Protein AF-0000000065933819 (afdb_homodimer)

Organism: Brucella abortus (strain 2308) (NCBI:txid359391)

InterPro domains:
  IPR010486 HNS-dependent expression A/B [PF06411] (10-104)
  IPR024972 HNS-dependent expression A [MF_00946] (1-113)
  IPR024972 HNS-dependent expression A [PIRSF009564] (1-114)
  IPR036831 HNS-dependent expression A superfamily [SSF47752] (37-114)
  IPR038303 HNS-dependent expression A/B superfamily [G3DSA:1.10.890.10] (29-114)

Solvent-accessible surface area (backbone atoms only — not comparable to full-atom values): 13594 Å² total; per-residue (Å²): 144,83,80,84,74,72,77,83,80,81,76,79,65,84,60,87,67,79,70,73,71,66,71,68,72,72,70,62,80,66,67,71,76,41,82,44,58,78,37,32,41,70,70,33,27,13,44,46,60,66,62,38,56,76,82,49,49,48,21,53,48,20,18,53,53,20,46,67,52,79,81,56,63,73,69,35,61,60,49,59,67,54,45,64,58,42,41,60,55,36,51,52,55,22,70,75,36,41,84,39,51,30,51,60,48,42,52,57,46,41,60,75,76,96,135,90,70,90,71,88,82,72,87,74,78,77,75,77,80,72,84,67,76,77,71,71,70,70,71,71,71,62,76,69,70,72,74,40,83,43,59,76,35,33,40,68,69,34,27,12,44,47,60,64,64,39,58,77,83,48,48,47,20,55,48,20,19,54,52,20,47,69,53,79,79,55,63,74,69,35,61,59,49,58,67,54,46,63,58,42,40,59,54,37,51,53,55,23,72,75,37,40,82,39,51,30,52,61,49,43,51,58,47,41,61,77,78,94

Structure (mmCIF, N/CA/C/O backbone):
data_AF-0000000065933819-model_v1
#
loop_
_entity.id
_entity.type
_entity.pdbx_description
1 polymer 'Probable acid stress chaperone HdeA'
#
loop_
_atom_site.group_PDB
_atom_site.id
_atom_site.type_symbol
_atom_site.label_atom_id
_atom_site.label_alt_id
_atom_site.label_comp_id
_atom_site.label_asym_id
_atom_site.label_entity_id
_atom_site.label_seq_id
_atom_site.pdbx_PDB_ins_code
_atom_site.Cartn_x
_atom_site.Cartn_y
_atom_site.Cartn_z
_atom_site.occupancy
_atom_site.B_iso_or_equiv
_atom_site.auth_seq_id
_atom_site.auth_comp_id
_atom_site.auth_asym_id
_atom_site.auth_atom_id
_atom_site.pdbx_PDB_model_num
ATOM 1 N N . MET A 1 1 ? -50.469 -57.812 55.938 1 30.02 1 MET A N 1
ATOM 2 C CA . MET A 1 1 ? -50.219 -56.438 56.438 1 30.02 1 MET A CA 1
ATOM 3 C C . MET A 1 1 ? -49.094 -55.781 55.656 1 30.02 1 MET A C 1
ATOM 5 O O . MET A 1 1 ? -47.938 -56.062 55.875 1 30.02 1 MET A O 1
ATOM 9 N N . ILE A 1 2 ? -49.281 -55.5 54.219 1 29.88 2 ILE A N 1
ATOM 10 C CA . ILE A 1 2 ? -48.688 -55.125 52.938 1 29.88 2 ILE A CA 1
ATOM 11 C C . ILE A 1 2 ? -48.125 -53.719 53.031 1 29.88 2 ILE A C 1
ATOM 13 O O . ILE A 1 2 ? -48.562 -52.906 53.844 1 29.88 2 ILE A O 1
ATOM 17 N N . LYS A 1 3 ? -46.938 -53.562 52.281 1 31.92 3 LYS A N 1
ATOM 18 C CA . LYS A 1 3 ? -45.844 -52.75 51.75 1 31.92 3 LYS A CA 1
ATOM 19 C C . LYS A 1 3 ? -46.375 -51.5 51.031 1 31.92 3 LYS A C 1
ATOM 21 O O . LYS A 1 3 ? -46.844 -51.594 49.906 1 31.92 3 LYS A O 1
ATOM 26 N N . ALA A 1 4 ? -47.219 -50.688 51.75 1 30.56 4 ALA A N 1
ATOM 27 C CA . ALA A 1 4 ? -47.656 -49.5 51.031 1 30.56 4 ALA A CA 1
ATOM 28 C C . ALA A 1 4 ? -46.469 -48.688 50.531 1 30.56 4 ALA A C 1
ATOM 30 O O . ALA A 1 4 ? -45.688 -48.156 51.344 1 30.56 4 ALA A O 1
ATOM 31 N N . LEU A 1 5 ? -45.75 -49.219 49.5 1 34.25 5 LEU A N 1
ATOM 32 C CA . LEU A 1 5 ? -44.594 -48.75 48.719 1 34.25 5 LEU A CA 1
ATOM 33 C C . LEU A 1 5 ? -44.875 -47.406 48.094 1 34.25 5 LEU A C 1
ATOM 35 O O . LEU A 1 5 ? -44.125 -46.906 47.281 1 34.25 5 LEU A O 1
ATOM 39 N N . PHE A 1 6 ? -45.969 -46.625 48.469 1 31.06 6 PHE A N 1
ATOM 40 C CA . PHE A 1 6 ? -46.375 -45.625 47.5 1 31.06 6 PHE A CA 1
ATOM 41 C C . PHE A 1 6 ? -45.344 -44.5 47.406 1 31.06 6 PHE A C 1
ATOM 43 O O . PHE A 1 6 ? -45.031 -44 46.312 1 31.06 6 PHE A O 1
ATOM 50 N N . ASN A 1 7 ? -44.75 -43.875 48.406 1 33.25 7 ASN A N 1
ATOM 51 C CA . ASN A 1 7 ? -44.906 -42.438 48.344 1 33.25 7 ASN A CA 1
ATOM 52 C C . ASN A 1 7 ? -43.781 -41.781 47.562 1 33.25 7 ASN A C 1
ATOM 54 O O . ASN A 1 7 ? -43.719 -40.562 47.406 1 33.25 7 ASN A O 1
ATOM 58 N N . LYS A 1 8 ? -42.625 -42.375 47.125 1 34.72 8 LYS A N 1
ATOM 59 C CA . LYS A 1 8 ? -41.469 -41.5 47.062 1 34.72 8 LYS A CA 1
ATOM 60 C C . LYS A 1 8 ? -41.688 -40.406 46.031 1 34.72 8 LYS A C 1
ATOM 62 O O . LYS A 1 8 ? -42.281 -40.625 44.969 1 34.72 8 LYS A O 1
ATOM 67 N N . ASN A 1 9 ? -41.438 -39.062 46.438 1 36.12 9 ASN A N 1
ATOM 68 C CA . ASN A 1 9 ? -41.344 -37.625 46.094 1 36.12 9 ASN A CA 1
ATOM 69 C C . ASN A 1 9 ? -40.406 -37.406 44.906 1 36.12 9 ASN A C 1
ATOM 71 O O . ASN A 1 9 ? -39.219 -37.719 44.938 1 36.12 9 ASN A O 1
ATOM 75 N N . THR A 1 10 ? -40.969 -37.688 43.594 1 38.75 10 THR A N 1
ATOM 76 C CA . THR A 1 10 ? -40.312 -37.406 42.312 1 38.75 10 THR A CA 1
ATOM 77 C C . THR A 1 10 ? -39.906 -35.969 42.188 1 38.75 10 THR A C 1
ATOM 79 O O . THR A 1 10 ? -40.781 -35.062 42.219 1 38.75 10 THR A O 1
ATOM 82 N N . ALA A 1 11 ? -38.781 -35.594 42.844 1 36.88 11 ALA A N 1
ATOM 83 C CA . ALA A 1 11 ? -38.094 -34.312 42.844 1 36.88 11 ALA A CA 1
ATOM 84 C C . ALA A 1 11 ? -37.688 -33.906 41.406 1 36.88 11 ALA A C 1
ATOM 86 O O . ALA A 1 11 ? -36.812 -34.562 40.812 1 36.88 11 ALA A O 1
ATOM 87 N N . LEU A 1 12 ? -38.75 -33.688 40.469 1 36.91 12 LEU A N 1
ATOM 88 C CA . LEU A 1 12 ? -38.469 -33.312 39.094 1 36.91 12 LEU A CA 1
ATOM 89 C C . LEU A 1 12 ? -37.75 -31.969 39.031 1 36.91 12 LEU A C 1
ATOM 91 O O . LEU A 1 12 ? -38.375 -30.906 39.094 1 36.91 12 LEU A O 1
ATOM 95 N N . ALA A 1 13 ? -36.688 -31.766 39.812 1 31.7 13 ALA A N 1
ATOM 96 C CA . ALA A 1 13 ? -36.156 -30.406 39.844 1 31.7 13 ALA A CA 1
ATOM 97 C C . ALA A 1 13 ? -35.438 -30.078 38.562 1 31.7 13 ALA A C 1
ATOM 99 O O . ALA A 1 13 ? -34.844 -29 38.406 1 31.7 13 ALA A O 1
ATOM 100 N N . ALA A 1 14 ? -35.594 -30.719 37.344 1 34.19 14 ALA A N 1
ATOM 101 C CA . ALA A 1 14 ? -34.406 -30.484 36.5 1 34.19 14 ALA A CA 1
ATOM 102 C C . ALA A 1 14 ? -34.406 -29.078 35.938 1 34.19 14 ALA A C 1
ATOM 104 O O . ALA A 1 14 ? -34.719 -28.906 34.75 1 34.19 14 ALA A O 1
ATOM 105 N N . VAL A 1 15 ? -34.812 -27.953 36.656 1 31.06 15 VAL A N 1
ATOM 106 C CA . VAL A 1 15 ? -34.938 -26.703 35.906 1 31.06 15 VAL A CA 1
ATOM 107 C C . VAL A 1 15 ? -33.562 -26.234 35.469 1 31.06 15 VAL A C 1
ATOM 109 O O . VAL A 1 15 ? -33.438 -25.25 34.75 1 31.06 15 VAL A O 1
ATOM 112 N N . ALA A 1 16 ? -32.406 -26.859 35.625 1 33.16 16 ALA A N 1
ATOM 113 C CA . ALA A 1 16 ? -31.359 -25.844 35.594 1 33.16 16 ALA A CA 1
ATOM 114 C C . ALA A 1 16 ? -31.172 -25.281 34.188 1 33.16 16 ALA A C 1
ATOM 116 O O . ALA A 1 16 ? -30.844 -26.031 33.25 1 33.16 16 ALA A O 1
ATOM 117 N N . ILE A 1 17 ? -31.984 -24.234 33.75 1 32.62 17 ILE A N 1
ATOM 118 C CA . ILE A 1 17 ? -31.953 -23.422 32.531 1 32.62 17 ILE A CA 1
ATOM 119 C C . ILE A 1 17 ? -30.578 -22.781 32.375 1 32.62 17 ILE A C 1
ATOM 121 O O . ILE A 1 17 ? -30.219 -22.297 31.297 1 32.62 17 ILE A O 1
ATOM 125 N N . LEU A 1 18 ? -29.703 -22.672 33.344 1 34.75 18 LEU A N 1
ATOM 126 C CA . LEU A 1 18 ? -28.969 -21.422 33.156 1 34.75 18 LEU A CA 1
ATOM 127 C C . LEU A 1 18 ? -27.984 -21.531 31.984 1 34.75 18 LEU A C 1
ATOM 129 O O . LEU A 1 18 ? -26.891 -22.062 32.156 1 34.75 18 LEU A O 1
ATOM 133 N N . ALA A 1 19 ? -28.219 -22.125 30.891 1 32.97 19 ALA A N 1
ATOM 134 C CA . ALA A 1 19 ? -27.062 -22.188 30 1 32.97 19 ALA A CA 1
ATOM 135 C C . ALA A 1 19 ? -26.719 -20.812 29.438 1 32.97 19 ALA A C 1
ATOM 137 O O . ALA A 1 19 ? -27 -20.516 28.281 1 32.97 19 ALA A O 1
ATOM 138 N N . LEU A 1 20 ? -26.906 -19.625 30.188 1 32.81 20 LEU A N 1
ATOM 139 C CA . LEU A 1 20 ? -26.594 -18.438 29.391 1 32.81 20 LEU A CA 1
ATOM 140 C C . LEU A 1 20 ? -25.125 -18.438 28.984 1 32.81 20 LEU A C 1
ATOM 142 O O . LEU A 1 20 ? -24.297 -17.75 29.578 1 32.81 20 LEU A O 1
ATOM 146 N N . SER A 1 21 ? -24.391 -19.5 28.938 1 32.69 21 SER A N 1
ATOM 147 C CA . SER A 1 21 ? -23 -19.172 28.656 1 32.69 21 SER A CA 1
ATOM 148 C C . SER A 1 21 ? -22.859 -18.438 27.328 1 32.69 21 SER A C 1
ATOM 150 O O . SER A 1 21 ? -22.875 -19.062 26.266 1 32.69 21 SER A O 1
ATOM 152 N N . GLY A 1 22 ? -23.656 -17.422 27.094 1 30.77 22 GLY A N 1
ATOM 153 C CA . GLY A 1 22 ? -23.266 -16.75 25.875 1 30.77 22 GLY A CA 1
ATOM 154 C C . GLY A 1 22 ? -21.797 -16.359 25.844 1 30.77 22 GLY A C 1
ATOM 155 O O . GLY A 1 22 ? -21.406 -15.359 26.438 1 30.77 22 GLY A O 1
ATOM 156 N N . GLY A 1 23 ? -20.875 -17.062 26.422 1 33.5 23 GLY A N 1
ATOM 157 C CA . GLY A 1 23 ? -19.562 -16.531 26.125 1 33.5 23 GLY A CA 1
ATOM 158 C C . GLY A 1 23 ? -19.391 -16.109 24.672 1 33.5 23 GLY A C 1
ATOM 159 O O . GLY A 1 23 ? -19.453 -16.953 23.766 1 33.5 23 GLY A O 1
ATOM 160 N N . ALA A 1 24 ? -20.062 -15.094 24.25 1 29.39 24 ALA A N 1
ATOM 161 C CA . ALA A 1 24 ? -19.797 -14.492 22.953 1 29.39 24 ALA A CA 1
ATOM 162 C C . ALA A 1 24 ? -18.297 -14.531 22.625 1 29.39 24 ALA A C 1
ATOM 164 O O . ALA A 1 24 ? -17.469 -14.43 23.516 1 29.39 24 ALA A O 1
ATOM 165 N N . MET A 1 25 ? -17.938 -15.398 21.672 1 28.08 25 MET A N 1
ATOM 166 C CA . MET A 1 25 ? -16.703 -15.438 20.906 1 28.08 25 MET A CA 1
ATOM 167 C C . MET A 1 25 ? -16.172 -14.031 20.625 1 28.08 25 MET A C 1
ATOM 169 O O . MET A 1 25 ? -16.891 -13.195 20.078 1 28.08 25 MET A O 1
ATOM 173 N N . ALA A 1 26 ? -15.797 -13.25 21.641 1 28.97 26 ALA A N 1
ATOM 174 C CA . ALA A 1 26 ? -14.945 -12.164 21.156 1 28.97 26 ALA A CA 1
ATOM 175 C C . ALA A 1 26 ? -14.188 -12.586 19.906 1 28.97 26 ALA A C 1
ATOM 177 O O . ALA A 1 26 ? -13.398 -13.531 19.922 1 28.97 26 ALA A O 1
ATOM 178 N N . GLU A 1 27 ? -14.867 -12.828 18.797 1 30.75 27 GLU A N 1
ATOM 179 C CA . GLU A 1 27 ? -14.109 -12.961 17.562 1 30.75 27 GLU A CA 1
ATOM 180 C C . GLU A 1 27 ? -12.836 -12.117 17.594 1 30.75 27 GLU A C 1
ATOM 182 O O . GLU A 1 27 ? -12.898 -10.891 17.688 1 30.75 27 GLU A O 1
ATOM 187 N N . SER A 1 28 ? -11.922 -12.43 18.516 1 32.66 28 SER A N 1
ATOM 188 C CA . SER A 1 28 ? -10.578 -11.898 18.359 1 32.66 28 SER A CA 1
ATOM 189 C C . SER A 1 28 ? -10.336 -11.422 16.922 1 32.66 28 SER A C 1
ATOM 191 O O . SER A 1 28 ? -10.68 -12.125 15.969 1 32.66 28 SER A O 1
ATOM 193 N N . ALA A 1 29 ? -10.648 -10.227 16.594 1 31.78 29 ALA A N 1
ATOM 194 C CA . ALA A 1 29 ? -10.016 -9.758 15.367 1 31.78 29 ALA A CA 1
ATOM 195 C C . ALA A 1 29 ? -8.789 -10.594 15.031 1 31.78 29 ALA A C 1
ATOM 197 O O . ALA A 1 29 ? -7.699 -10.359 15.555 1 31.78 29 ALA A O 1
ATOM 198 N N . LYS A 1 30 ? -8.695 -11.797 15.281 1 38.16 30 LYS A N 1
ATOM 199 C CA . LYS A 1 30 ? -7.699 -12.719 14.734 1 38.16 30 LYS A CA 1
ATOM 200 C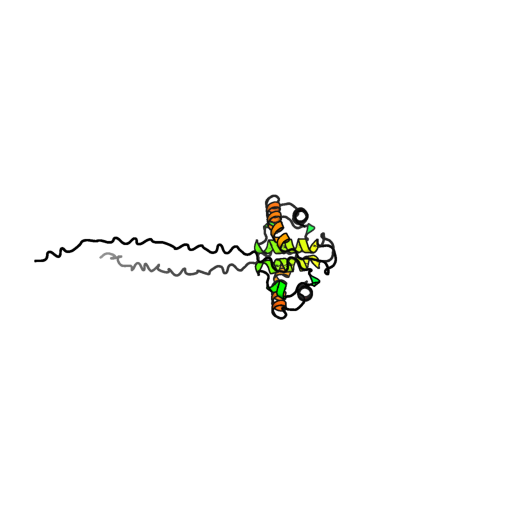 C . LYS A 1 30 ? -7.184 -12.227 13.391 1 38.16 30 LYS A C 1
ATOM 202 O O . LYS A 1 30 ? -7.883 -12.32 12.375 1 38.16 30 LYS A O 1
ATOM 207 N N . THR A 1 31 ? -6.699 -10.961 13.336 1 40.25 31 THR A N 1
ATOM 208 C CA . THR A 1 31 ? -5.973 -10.406 12.195 1 40.25 31 THR A CA 1
ATOM 209 C C . THR A 1 31 ? -5.32 -11.523 11.383 1 40.25 31 THR A C 1
ATOM 211 O O . THR A 1 31 ? -4.449 -12.234 11.883 1 40.25 31 THR A O 1
ATOM 214 N N . HIS A 1 32 ? -6.098 -12.344 10.828 1 43.56 32 HIS A N 1
ATOM 215 C CA . HIS A 1 32 ? -5.602 -13.336 9.875 1 43.56 32 HIS A CA 1
ATOM 216 C C . HIS A 1 32 ? -4.184 -13 9.43 1 43.56 32 HIS A C 1
ATOM 218 O O . HIS A 1 32 ? -3.963 -12.008 8.727 1 43.56 32 HIS A O 1
ATOM 224 N N . LYS A 1 33 ? -3.193 -13.039 10.344 1 49.41 33 LYS A N 1
ATOM 225 C CA . LYS A 1 33 ? -1.761 -13.125 10.086 1 49.41 33 LYS A CA 1
ATOM 226 C C . LYS A 1 33 ? -1.484 -13.82 8.758 1 49.41 33 LYS A C 1
ATOM 228 O O . LYS A 1 33 ? -1.678 -15.031 8.633 1 49.41 33 LYS A O 1
ATOM 233 N N . THR A 1 34 ? -2.078 -13.43 7.656 1 54.06 34 THR A N 1
ATOM 234 C CA . THR A 1 34 ? -1.961 -14.086 6.359 1 54.06 34 THR A CA 1
ATOM 235 C C . THR A 1 34 ? -0.542 -14.602 6.137 1 54.06 34 THR A C 1
ATOM 237 O O . THR A 1 34 ? 0.406 -14.109 6.754 1 54.06 34 THR A O 1
ATOM 240 N N . ASP A 1 35 ? -0.378 -15.789 5.902 1 60.38 35 ASP A N 1
ATOM 241 C CA . ASP A 1 35 ? 0.759 -16.562 5.422 1 60.38 35 ASP A CA 1
ATOM 242 C C . ASP A 1 35 ? 1.646 -15.734 4.496 1 60.38 35 ASP A C 1
ATOM 244 O O . ASP A 1 35 ? 2.764 -16.141 4.172 1 60.38 35 ASP A O 1
ATOM 248 N N . MET A 1 36 ? 1.24 -14.523 4.305 1 74.25 36 MET A N 1
ATOM 249 C CA . MET A 1 36 ? 2.072 -13.719 3.412 1 74.25 36 MET A CA 1
ATOM 250 C C . MET A 1 36 ? 3.225 -13.078 4.176 1 74.25 36 MET A C 1
ATOM 252 O O . MET A 1 36 ? 4.238 -12.703 3.58 1 74.25 36 MET A O 1
ATOM 256 N N . ALA A 1 37 ? 3.133 -13.016 5.461 1 64.06 37 ALA A N 1
ATOM 257 C CA . ALA A 1 37 ? 3.979 -12.156 6.285 1 64.06 37 ALA A CA 1
ATOM 258 C C . ALA A 1 37 ? 5.422 -12.664 6.301 1 64.06 37 ALA A C 1
ATOM 260 O O . ALA A 1 37 ? 6.348 -11.891 6.562 1 64.06 37 ALA A O 1
ATOM 261 N N . LYS A 1 38 ? 5.676 -13.609 5.746 1 76.5 38 LYS A N 1
ATOM 262 C CA . LYS A 1 38 ? 7.059 -14.055 5.883 1 76.5 38 LYS A CA 1
ATOM 263 C C . LYS A 1 38 ? 7.613 -14.531 4.543 1 76.5 38 LYS A C 1
ATOM 265 O O . LYS A 1 38 ? 8.812 -14.805 4.426 1 76.5 38 LYS A O 1
ATOM 270 N N . LYS A 1 39 ? 6.867 -14.383 3.611 1 88.19 39 LYS A N 1
ATOM 271 C CA . LYS A 1 39 ? 7.316 -14.883 2.316 1 88.19 39 LYS A CA 1
ATOM 272 C C . LYS A 1 39 ? 7.895 -13.758 1.465 1 88.19 39 LYS A C 1
ATOM 274 O O . LYS A 1 39 ? 7.434 -12.617 1.536 1 88.19 39 LYS A O 1
ATOM 279 N N . LYS A 1 40 ? 8.891 -14.258 0.658 1 91.94 40 LYS A N 1
ATOM 280 C CA . LYS A 1 40 ? 9.383 -13.336 -0.365 1 91.94 40 LYS A CA 1
ATOM 281 C C . LYS A 1 40 ? 8.336 -13.125 -1.458 1 91.94 40 LYS A C 1
ATOM 283 O O . LYS A 1 40 ? 7.566 -14.031 -1.776 1 91.94 40 LYS A O 1
ATOM 288 N N . VAL A 1 41 ? 8.414 -11.922 -2.057 1 92.06 41 VAL A N 1
ATOM 289 C CA . VAL A 1 41 ? 7.422 -11.578 -3.066 1 92.06 41 VAL A CA 1
ATOM 290 C C . VAL A 1 41 ? 7.508 -12.555 -4.234 1 92.06 41 VAL A C 1
ATOM 292 O O . VAL A 1 41 ? 6.5 -12.859 -4.871 1 92.06 41 VAL A O 1
ATOM 295 N N . SER A 1 42 ? 8.711 -13.133 -4.477 1 89.25 42 SER A N 1
ATOM 296 C CA . SER A 1 42 ? 8.914 -14.062 -5.578 1 89.25 42 SER A CA 1
ATOM 297 C C . SER A 1 42 ? 8.266 -15.414 -5.285 1 89.25 42 SER A C 1
ATOM 299 O O . SER A 1 42 ? 8.047 -16.219 -6.195 1 89.25 42 SER A O 1
ATOM 301 N N . GLU A 1 43 ? 7.957 -15.648 -4.07 1 92.44 43 GLU A N 1
ATOM 302 C CA . GLU A 1 43 ? 7.383 -16.938 -3.662 1 92.44 43 GLU A CA 1
ATOM 303 C C . GLU A 1 43 ? 5.883 -16.797 -3.404 1 92.44 43 GLU A C 1
ATOM 305 O O . GLU A 1 43 ? 5.188 -17.812 -3.248 1 92.44 43 GLU A O 1
ATOM 310 N N . LEU A 1 44 ? 5.445 -15.625 -3.352 1 94.12 44 LEU A N 1
ATOM 311 C CA . LEU A 1 44 ? 4.031 -15.406 -3.076 1 94.12 44 LEU A CA 1
ATOM 312 C C . LEU A 1 44 ? 3.166 -15.914 -4.223 1 94.12 44 LEU A C 1
ATOM 314 O O . LEU A 1 44 ? 3.447 -15.641 -5.391 1 94.12 44 LEU A O 1
ATOM 318 N N . THR A 1 45 ? 2.09 -16.641 -3.799 1 95.5 45 THR A N 1
ATOM 319 C CA . THR A 1 45 ? 1.13 -17.125 -4.785 1 95.5 45 THR A CA 1
ATOM 320 C C . THR A 1 45 ? -0.164 -16.328 -4.723 1 95.5 45 THR A C 1
ATOM 322 O O . THR A 1 45 ? -0.411 -15.609 -3.746 1 95.5 45 THR A O 1
ATOM 325 N N . CYS A 1 46 ? -0.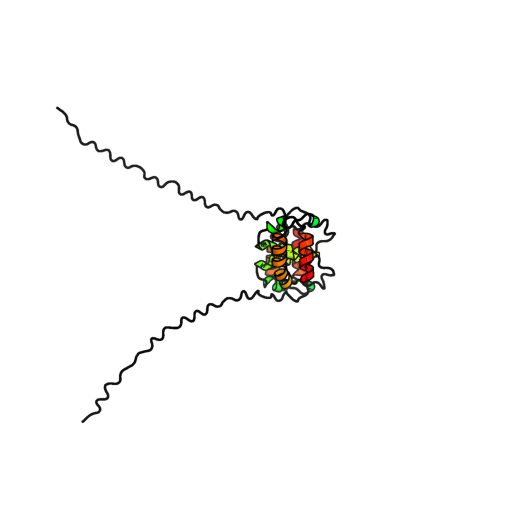929 -16.547 -5.738 1 97.25 46 CYS A N 1
ATOM 326 C CA . CYS A 1 46 ? -2.252 -15.93 -5.758 1 97.25 46 CYS A CA 1
ATOM 327 C C . CYS A 1 46 ? -3.111 -16.453 -4.613 1 97.25 46 CYS A C 1
ATOM 329 O O . CYS A 1 46 ? -3.951 -15.719 -4.082 1 97.25 46 CYS A O 1
ATOM 331 N N . GLU A 1 47 ? -2.826 -17.641 -4.223 1 95.44 47 GLU A N 1
ATOM 332 C CA . GLU A 1 47 ? -3.553 -18.203 -3.084 1 95.44 47 GLU A CA 1
ATOM 333 C C . GLU A 1 47 ? -3.256 -17.422 -1.807 1 95.44 47 GLU A C 1
ATOM 335 O O . GLU A 1 47 ? -4.152 -17.188 -0.99 1 95.44 47 GLU A O 1
ATOM 340 N N . ASP A 1 48 ? -2.033 -17.016 -1.681 1 94.62 48 ASP A N 1
ATOM 341 C CA . ASP A 1 48 ? -1.66 -16.188 -0.531 1 94.62 48 ASP A CA 1
ATOM 342 C C . ASP A 1 48 ? -2.428 -14.867 -0.526 1 94.62 48 ASP A C 1
ATOM 344 O O . ASP A 1 48 ? -2.938 -14.445 0.514 1 94.62 48 ASP A O 1
ATOM 348 N N . PHE A 1 49 ? -2.465 -14.289 -1.628 1 95.38 49 PHE A N 1
ATOM 349 C CA . PHE A 1 49 ? -3.172 -13.016 -1.766 1 95.38 49 PHE A CA 1
ATOM 350 C C . PHE A 1 49 ? -4.664 -13.203 -1.522 1 95.38 49 PHE A C 1
ATOM 352 O O . PHE A 1 49 ? -5.293 -12.398 -0.832 1 95.38 49 PHE A O 1
ATOM 359 N N . ASN A 1 50 ? -5.207 -14.32 -2.074 1 95.25 50 ASN A N 1
ATOM 360 C CA . ASN A 1 50 ? -6.629 -14.594 -1.904 1 95.25 50 ASN A CA 1
ATOM 361 C C . ASN A 1 50 ? -6.992 -14.797 -0.435 1 95.25 50 ASN A C 1
ATOM 363 O O . ASN A 1 50 ? -8.102 -14.469 -0.014 1 95.25 50 ASN A O 1
ATOM 367 N N . GLY A 1 51 ? -6.066 -15.219 0.26 1 91.94 51 GLY A N 1
ATOM 368 C CA . GLY A 1 51 ? -6.312 -15.531 1.658 1 91.94 51 GLY A CA 1
ATOM 369 C C . GLY A 1 51 ? -6.297 -14.312 2.557 1 91.94 51 GLY A C 1
ATOM 370 O O . GLY A 1 51 ? -6.699 -14.383 3.719 1 91.94 51 GLY A O 1
ATOM 371 N N . LEU A 1 52 ? -5.891 -13.242 1.992 1 92.06 52 LEU A N 1
ATOM 372 C CA . LEU A 1 52 ? -5.875 -12.016 2.775 1 92.06 52 LEU A CA 1
ATOM 373 C C . LEU A 1 52 ? -7.293 -11.516 3.031 1 92.06 52 LEU A C 1
ATOM 375 O O . LEU A 1 52 ? -8.195 -11.75 2.225 1 92.06 52 LEU A O 1
ATOM 379 N N . GLU A 1 53 ? -7.352 -10.828 4.211 1 89.19 53 GLU A N 1
ATOM 380 C CA . GLU A 1 53 ? -8.594 -10.086 4.391 1 89.19 53 GLU A CA 1
ATOM 381 C C . GLU A 1 53 ? -8.766 -9.023 3.301 1 89.19 53 GLU A C 1
ATOM 383 O O . GLU A 1 53 ? -7.793 -8.383 2.898 1 89.19 53 GLU A O 1
ATOM 388 N N . GLU A 1 54 ? -10.039 -8.812 2.926 1 89.56 54 GLU A N 1
ATOM 389 C CA . GLU A 1 54 ? -10.352 -7.93 1.806 1 89.56 54 GLU A CA 1
ATOM 390 C C . GLU A 1 54 ? -9.805 -6.523 2.039 1 89.56 54 GLU A C 1
ATOM 392 O O . GLU A 1 54 ? -9.359 -5.863 1.101 1 89.56 54 GLU A O 1
ATOM 397 N N . SER A 1 55 ? -9.766 -6.09 3.287 1 87 55 SER A N 1
ATOM 398 C CA . SER A 1 55 ? -9.375 -4.719 3.6 1 87 55 SER A CA 1
ATOM 399 C C . SER A 1 55 ? -7.863 -4.535 3.479 1 87 55 SER A C 1
ATOM 401 O O . SER A 1 55 ? -7.375 -3.408 3.377 1 87 55 SER A O 1
ATOM 403 N N . PHE A 1 56 ? -7.184 -5.664 3.381 1 91.25 56 PHE A N 1
ATOM 404 C CA . PHE A 1 56 ? -5.73 -5.574 3.314 1 91.25 56 PHE A CA 1
ATOM 405 C C . PHE A 1 56 ? -5.246 -5.695 1.875 1 91.25 56 PHE A C 1
ATOM 407 O O . PHE A 1 56 ? -4.105 -5.34 1.567 1 91.25 56 PHE A O 1
ATOM 414 N N . LYS A 1 57 ? -6.051 -6.09 0.996 1 95.06 57 LYS A N 1
ATOM 415 C CA . LYS A 1 57 ? -5.641 -6.359 -0.38 1 95.06 57 LYS A CA 1
ATOM 416 C C . LYS A 1 57 ? -5.203 -5.078 -1.084 1 95.06 57 LYS A C 1
ATOM 418 O O . LYS A 1 57 ? -4.164 -5.051 -1.745 1 95.06 57 LYS A O 1
ATOM 423 N N . PRO A 1 58 ? -5.879 -3.951 -0.875 1 96 58 PRO A N 1
ATOM 424 C CA . PRO A 1 58 ? -5.375 -2.721 -1.491 1 96 58 PRO A CA 1
ATOM 425 C C . PRO A 1 58 ? -4.035 -2.277 -0.915 1 96 58 PRO A C 1
ATOM 427 O O . PRO A 1 58 ? -3.23 -1.656 -1.616 1 96 58 PRO A O 1
ATOM 430 N N . THR A 1 59 ? -3.818 -2.578 0.324 1 95.94 59 THR A N 1
ATOM 431 C CA . THR A 1 59 ? -2.557 -2.225 0.967 1 95.94 59 THR A CA 1
ATOM 432 C C . THR A 1 59 ? -1.394 -2.971 0.32 1 95.94 59 THR A C 1
ATOM 434 O O . THR A 1 59 ? -0.353 -2.377 0.03 1 95.94 59 THR A O 1
ATOM 437 N N . VAL A 1 60 ? -1.61 -4.219 0.05 1 96.19 60 VAL A N 1
ATOM 438 C CA . VAL A 1 60 ? -0.597 -5.039 -0.604 1 96.19 60 VAL A CA 1
ATOM 439 C C . VAL A 1 60 ? -0.379 -4.551 -2.033 1 96.19 60 VAL A C 1
ATOM 441 O O . VAL A 1 60 ? 0.761 -4.449 -2.494 1 96.19 60 VAL A O 1
ATOM 444 N N . VAL A 1 61 ? -1.438 -4.219 -2.725 1 97.12 61 VAL A N 1
ATOM 445 C CA . VAL A 1 61 ? -1.332 -3.703 -4.086 1 97.12 61 VAL A CA 1
ATOM 446 C C . VAL A 1 61 ? -0.594 -2.365 -4.074 1 97.12 61 VAL A C 1
ATOM 448 O O . VAL A 1 61 ? 0.238 -2.102 -4.945 1 97.12 61 VAL A O 1
ATOM 451 N N . GLY A 1 62 ? -0.938 -1.551 -3.102 1 96 62 GLY A N 1
ATOM 452 C CA . GLY A 1 62 ? -0.186 -0.317 -2.941 1 96 62 GLY A CA 1
ATOM 453 C C . GLY A 1 62 ? 1.307 -0.543 -2.793 1 96 62 GLY A C 1
ATOM 454 O O . GLY A 1 62 ? 2.111 0.167 -3.398 1 96 62 GLY A O 1
ATOM 455 N N . TRP A 1 63 ? 1.649 -1.459 -1.97 1 95.69 63 TRP A N 1
ATOM 456 C CA . TRP A 1 63 ? 3.057 -1.803 -1.792 1 95.69 63 TRP A CA 1
ATOM 457 C C . TRP A 1 63 ? 3.693 -2.193 -3.121 1 95.69 63 TRP A C 1
ATOM 459 O O . TRP A 1 63 ? 4.797 -1.748 -3.441 1 95.69 63 TRP A O 1
ATOM 469 N N . VAL A 1 64 ? 3.025 -3.004 -3.891 1 96.38 64 VAL A N 1
ATOM 470 C CA . VAL A 1 64 ? 3.541 -3.467 -5.176 1 96.38 64 VAL A CA 1
ATOM 471 C C . VAL A 1 64 ? 3.732 -2.279 -6.113 1 96.38 64 VAL A C 1
ATOM 473 O O . VAL A 1 64 ? 4.746 -2.189 -6.812 1 96.38 64 VAL A O 1
ATOM 476 N N . VAL A 1 65 ? 2.762 -1.377 -6.117 1 95.44 65 VAL A N 1
ATOM 477 C CA . VAL A 1 65 ? 2.85 -0.198 -6.973 1 95.44 65 VAL A CA 1
ATOM 478 C C . VAL A 1 65 ? 4.039 0.661 -6.547 1 95.44 65 VAL A C 1
ATOM 480 O O . VAL A 1 65 ? 4.836 1.09 -7.387 1 95.44 65 VAL A O 1
ATOM 483 N N . GLY A 1 66 ? 4.188 0.909 -5.27 1 95.25 66 GLY A N 1
ATOM 484 C CA . GLY A 1 66 ? 5.305 1.688 -4.762 1 95.25 66 GLY A CA 1
ATOM 485 C C . GLY A 1 66 ? 6.652 1.07 -5.078 1 95.25 66 GLY A C 1
ATOM 486 O O . GLY A 1 66 ? 7.574 1.767 -5.512 1 95.25 66 GLY A O 1
ATOM 487 N N . PHE A 1 67 ? 6.723 -0.195 -4.906 1 94.25 67 PHE A N 1
ATOM 488 C CA . PHE A 1 67 ? 7.965 -0.923 -5.137 1 94.25 67 PHE A CA 1
ATOM 489 C C . PHE A 1 67 ? 8.391 -0.825 -6.598 1 94.25 67 PHE A C 1
ATOM 491 O O . PHE A 1 67 ? 9.578 -0.757 -6.898 1 94.25 67 PHE A O 1
ATOM 498 N N . ASN A 1 68 ? 7.426 -0.823 -7.438 1 92.44 68 ASN A N 1
ATOM 499 C CA . ASN A 1 68 ? 7.707 -0.839 -8.867 1 92.44 68 ASN A CA 1
ATOM 500 C C . ASN A 1 68 ? 7.91 0.571 -9.414 1 92.44 68 ASN A C 1
ATOM 502 O O . ASN A 1 68 ? 8.219 0.746 -10.594 1 92.44 68 ASN A O 1
ATOM 506 N N . LYS A 1 69 ? 7.633 1.514 -8.492 1 90.31 69 LYS A N 1
ATOM 507 C CA . LYS A 1 69 ? 7.832 2.887 -8.953 1 90.31 69 LYS A CA 1
ATOM 508 C C . LYS A 1 69 ? 9.312 3.229 -9.039 1 90.31 69 LYS A C 1
ATOM 510 O O . LYS A 1 69 ? 10.078 2.945 -8.117 1 90.31 69 LYS A O 1
ATOM 515 N N . LYS A 1 70 ? 9.656 3.578 -10.25 1 77.94 70 LYS A N 1
ATOM 516 C CA . LYS A 1 70 ? 11.039 3.982 -10.492 1 77.94 70 LYS A CA 1
ATOM 517 C C . LYS A 1 70 ? 11.203 5.492 -10.352 1 77.94 70 LYS A C 1
ATOM 519 O O . LYS A 1 70 ? 10.227 6.242 -10.461 1 77.94 70 LYS A O 1
ATOM 524 N N . GLY A 1 71 ? 12.352 5.82 -9.922 1 77.38 71 GLY A N 1
ATOM 525 C CA . GLY A 1 71 ? 12.656 7.242 -9.914 1 77.38 71 GLY A CA 1
ATOM 526 C C . GLY A 1 71 ? 12.797 7.82 -8.523 1 77.38 71 GLY A C 1
ATOM 527 O O . GLY A 1 71 ? 12.914 7.074 -7.547 1 77.38 71 GLY A O 1
ATOM 528 N N . LYS A 1 72 ? 12.82 9.227 -8.531 1 83.25 72 LYS A N 1
ATOM 529 C CA . LYS A 1 72 ? 13.07 9.938 -7.281 1 83.25 72 LYS A CA 1
ATOM 530 C C . LYS A 1 72 ? 11.773 10.32 -6.59 1 83.25 72 LYS A C 1
ATOM 532 O O . LYS A 1 72 ? 10.734 10.469 -7.242 1 83.25 72 LYS A O 1
ATOM 537 N N . GLU A 1 73 ? 11.859 10.328 -5.32 1 81.94 73 GLU A N 1
ATOM 538 C CA . GLU A 1 73 ? 10.734 10.727 -4.488 1 81.94 73 GLU A CA 1
ATOM 539 C C . GLU A 1 73 ? 10.172 12.078 -4.93 1 81.94 73 GLU A C 1
ATOM 541 O O . GLU A 1 73 ? 8.953 12.289 -4.891 1 81.94 73 GLU A O 1
ATOM 546 N N . GLU A 1 74 ? 11.062 12.922 -5.383 1 83.44 74 GLU A N 1
ATOM 547 C CA . GLU A 1 74 ? 10.648 14.281 -5.715 1 83.44 74 GLU A CA 1
ATOM 548 C C . GLU A 1 74 ? 9.625 14.289 -6.84 1 83.44 74 GLU A C 1
ATOM 550 O O . GLU A 1 74 ? 8.812 15.219 -6.945 1 83.44 74 GLU A O 1
ATOM 555 N N . ASP A 1 75 ? 9.602 13.18 -7.566 1 85.62 75 ASP A N 1
ATOM 556 C CA . ASP A 1 75 ? 8.719 13.18 -8.727 1 85.62 75 ASP A CA 1
ATOM 557 C C . ASP A 1 75 ? 7.633 12.117 -8.594 1 85.62 75 ASP A C 1
ATOM 559 O O . ASP A 1 75 ? 6.746 12.016 -9.445 1 85.62 75 ASP A O 1
ATOM 563 N N . ALA A 1 76 ? 7.676 11.438 -7.594 1 89.38 76 ALA A N 1
ATOM 564 C CA . ALA A 1 76 ? 6.742 10.32 -7.469 1 89.38 76 ALA A CA 1
ATOM 565 C C . ALA A 1 76 ? 5.352 10.812 -7.078 1 89.38 76 ALA A C 1
ATOM 567 O O . ALA A 1 76 ? 5.215 11.805 -6.352 1 89.38 76 ALA A O 1
ATOM 568 N N . VAL A 1 77 ? 4.277 10.188 -7.66 1 90.94 77 VAL A N 1
ATOM 569 C CA . VAL A 1 77 ? 2.873 10.453 -7.371 1 90.94 77 VAL A CA 1
ATOM 570 C C . VAL A 1 77 ? 2.197 9.164 -6.891 1 90.94 77 VAL A C 1
ATOM 572 O O . VAL A 1 77 ? 2.324 8.117 -7.523 1 90.94 77 VAL A O 1
ATOM 575 N N . ILE A 1 78 ? 1.57 9.312 -5.781 1 93 78 ILE A N 1
ATOM 576 C CA . ILE A 1 78 ? 0.76 8.195 -5.324 1 93 78 ILE A CA 1
ATOM 577 C C . ILE A 1 78 ? -0.614 8.242 -5.988 1 93 78 ILE A C 1
ATOM 579 O O . ILE A 1 78 ? -1.468 9.047 -5.605 1 93 78 ILE A O 1
ATOM 583 N N . ASP A 1 79 ? -0.84 7.336 -6.91 1 91.31 79 ASP A N 1
ATOM 584 C CA . ASP A 1 79 ? -2.102 7.262 -7.641 1 91.31 79 ASP A CA 1
ATOM 585 C C . ASP A 1 79 ? -3.088 6.332 -6.941 1 91.31 79 ASP A C 1
ATOM 587 O O . ASP A 1 79 ? -3.273 5.188 -7.359 1 91.31 79 ASP A O 1
ATOM 591 N N . VAL A 1 80 ? -3.795 6.871 -5.98 1 91.19 80 VAL A N 1
ATOM 592 C CA . VAL A 1 80 ? -4.738 6.09 -5.188 1 91.19 80 VAL A CA 1
ATOM 593 C C . VAL A 1 80 ? -5.863 5.57 -6.082 1 91.19 80 VAL A C 1
ATOM 595 O O . VAL A 1 80 ? -6.324 4.441 -5.914 1 91.19 80 VAL A O 1
ATOM 598 N N . ASP A 1 81 ? -6.285 6.395 -7.059 1 89.69 81 ASP A N 1
ATOM 599 C CA . ASP A 1 81 ? -7.328 5.977 -7.988 1 89.69 81 ASP A CA 1
ATOM 600 C C . ASP A 1 81 ? -6.871 4.785 -8.828 1 89.69 81 ASP A C 1
ATOM 602 O O . ASP A 1 81 ? -7.652 3.865 -9.086 1 89.69 81 ASP A O 1
ATOM 606 N N . GLY A 1 82 ? -5.66 4.871 -9.266 1 92.81 82 GLY A N 1
ATOM 607 C CA . GLY A 1 82 ? -5.109 3.744 -10 1 92.81 82 GLY A CA 1
ATOM 608 C C . GLY A 1 82 ? -5.066 2.463 -9.195 1 92.81 82 GLY A C 1
ATOM 609 O O . GLY A 1 82 ? -5.406 1.392 -9.695 1 92.81 82 GLY A O 1
ATOM 610 N N . ILE A 1 83 ? -4.707 2.578 -7.941 1 94.88 83 ILE A N 1
ATOM 611 C CA . ILE A 1 83 ? -4.633 1.41 -7.07 1 94.88 83 ILE A CA 1
ATOM 612 C C . ILE A 1 83 ? -6.027 0.828 -6.867 1 94.88 83 ILE A C 1
ATOM 614 O O . ILE A 1 83 ? -6.207 -0.392 -6.895 1 94.88 83 ILE A O 1
ATOM 618 N N . GLU A 1 84 ? -7.027 1.671 -6.688 1 92 84 GLU A N 1
ATOM 619 C CA . GLU A 1 84 ? -8.406 1.214 -6.531 1 92 84 GLU A CA 1
ATOM 620 C C . GLU A 1 84 ? -8.891 0.497 -7.789 1 92 84 GLU A C 1
ATOM 622 O O . GLU A 1 84 ? -9.695 -0.433 -7.703 1 92 84 GLU A O 1
ATOM 627 N N . THR A 1 85 ? -8.422 0.966 -8.859 1 94.56 85 THR A N 1
ATOM 628 C CA . THR A 1 85 ? -8.852 0.405 -10.141 1 94.56 85 THR A CA 1
ATOM 629 C C . THR A 1 85 ? -8.219 -0.962 -10.367 1 94.56 85 THR A C 1
ATOM 631 O O . THR A 1 85 ? -8.891 -1.906 -10.781 1 94.56 85 THR A O 1
ATOM 634 N N . VAL A 1 86 ? -6.973 -1.101 -10.07 1 97.62 86 VAL A N 1
ATOM 635 C CA . VAL A 1 86 ? -6.246 -2.307 -10.461 1 97.62 86 VAL A CA 1
ATOM 636 C C . VAL A 1 86 ? -6.48 -3.404 -9.422 1 97.62 86 VAL A C 1
ATOM 638 O O . VAL A 1 86 ? -6.328 -4.59 -9.719 1 97.62 86 VAL A O 1
ATOM 641 N N . THR A 1 87 ? -6.84 -3.047 -8.195 1 97.62 87 THR A N 1
ATOM 642 C CA . THR A 1 87 ? -6.969 -4.012 -7.105 1 97.62 87 THR A CA 1
ATOM 643 C C . THR A 1 87 ? -8.016 -5.07 -7.441 1 97.62 87 THR A C 1
ATOM 645 O O . THR A 1 87 ? -7.738 -6.27 -7.371 1 97.62 87 THR A O 1
ATOM 648 N N . PRO A 1 88 ? -9.227 -4.688 -7.875 1 97.75 88 PRO A N 1
ATOM 649 C CA . PRO A 1 88 ? -10.195 -5.73 -8.219 1 97.75 88 PRO A CA 1
ATOM 650 C C . PRO A 1 88 ? -9.75 -6.574 -9.414 1 97.75 88 PRO A C 1
ATOM 652 O O . PRO A 1 88 ? -10.078 -7.762 -9.484 1 97.75 88 PRO A O 1
ATOM 655 N N . ALA A 1 89 ? -9.016 -6.016 -10.375 1 98.19 89 ALA A N 1
ATOM 656 C CA . ALA A 1 89 ? -8.5 -6.785 -11.5 1 98.19 89 ALA A CA 1
ATOM 657 C C . ALA A 1 89 ? -7.512 -7.852 -11.031 1 98.19 89 ALA A C 1
ATOM 659 O O . ALA A 1 89 ? -7.539 -8.984 -11.516 1 98.19 89 ALA A O 1
ATOM 660 N N . ILE A 1 90 ? -6.664 -7.535 -10.055 1 98.56 90 ILE A N 1
ATOM 661 C CA . ILE A 1 90 ? -5.699 -8.477 -9.508 1 98.56 90 ILE A CA 1
ATOM 662 C C . ILE A 1 90 ? -6.43 -9.578 -8.734 1 98.56 90 ILE A C 1
ATOM 664 O O . ILE A 1 90 ? -6.09 -10.758 -8.844 1 98.56 90 ILE A O 1
ATOM 668 N N . ILE A 1 91 ? -7.461 -9.164 -7.961 1 98.19 91 ILE A N 1
ATOM 669 C CA . ILE A 1 91 ? -8.258 -10.133 -7.211 1 98.19 91 ILE A CA 1
ATOM 670 C C . ILE A 1 91 ? -8.875 -11.148 -8.164 1 98.19 91 ILE A C 1
ATOM 672 O O . ILE A 1 91 ? -8.781 -12.352 -7.945 1 98.19 91 ILE A O 1
ATOM 676 N N . GLU A 1 92 ? -9.422 -10.641 -9.227 1 98.12 92 GLU A N 1
ATOM 677 C CA . GLU A 1 92 ? -10.062 -11.523 -10.195 1 98.12 92 GLU A CA 1
ATOM 678 C C . GLU A 1 92 ? -9.039 -12.43 -10.875 1 98.12 92 GLU A C 1
ATOM 680 O O . GLU A 1 92 ? -9.266 -13.633 -11.023 1 98.12 92 GLU A O 1
ATOM 685 N N . ALA A 1 93 ? -7.949 -11.945 -11.289 1 98.31 93 ALA A N 1
ATOM 686 C CA . ALA A 1 93 ? -6.891 -12.734 -11.914 1 98.31 93 ALA A CA 1
ATOM 687 C C . ALA A 1 93 ? -6.387 -13.828 -10.969 1 98.31 93 ALA A C 1
ATOM 689 O O . ALA A 1 93 ? -6.125 -14.953 -11.398 1 98.31 93 ALA A O 1
ATOM 690 N N . CYS A 1 94 ? -6.316 -13.461 -9.719 1 98.25 94 CYS A N 1
ATOM 691 C CA . CYS A 1 94 ? -5.797 -14.406 -8.742 1 98.25 94 CYS A CA 1
ATOM 692 C C . CYS A 1 94 ? -6.844 -15.461 -8.391 1 98.25 94 CYS A C 1
ATOM 694 O O . CYS A 1 94 ? -6.5 -16.609 -8.094 1 98.25 94 CYS A O 1
ATOM 696 N N . LYS A 1 95 ? -8.086 -15.125 -8.406 1 98.06 95 LYS A N 1
ATOM 697 C CA . LYS A 1 95 ? -9.156 -16.094 -8.172 1 98.06 95 LYS A CA 1
ATOM 698 C C . LYS A 1 95 ? -9.188 -17.156 -9.266 1 98.06 95 LYS A C 1
ATOM 700 O O . LYS A 1 95 ? -9.469 -18.328 -9 1 98.06 95 LYS A O 1
ATOM 705 N N . GLN A 1 96 ? -8.766 -16.766 -10.422 1 98.12 96 GLN A N 1
ATOM 706 C CA . GLN A 1 96 ? -8.82 -17.656 -11.57 1 98.12 96 GLN A CA 1
ATOM 707 C C . GLN A 1 96 ? -7.621 -18.594 -11.594 1 98.12 96 GLN A C 1
ATOM 709 O O . GLN A 1 96 ? -7.699 -19.703 -12.141 1 98.12 96 GLN A O 1
ATOM 714 N N . GLU A 1 97 ? -6.52 -18.172 -11.039 1 98.12 97 GLU A N 1
ATOM 715 C CA . GLU A 1 97 ? -5.297 -18.969 -11.031 1 98.12 97 GLU A CA 1
ATOM 716 C C . GLU A 1 97 ? -4.629 -18.938 -9.664 1 98.12 97 GLU A C 1
ATOM 718 O O . GLU A 1 97 ? -3.529 -18.406 -9.516 1 98.12 97 GLU A O 1
ATOM 723 N N . PRO A 1 98 ? -5.195 -19.656 -8.688 1 97.38 98 PRO A N 1
ATOM 724 C CA . PRO A 1 98 ? -4.719 -19.547 -7.309 1 97.38 98 PRO A CA 1
ATOM 725 C C . PRO A 1 98 ? -3.295 -20.078 -7.129 1 97.38 98 PRO A C 1
ATOM 727 O O . PRO A 1 98 ? -2.615 -19.703 -6.168 1 97.38 98 PRO A O 1
ATOM 730 N N . LYS A 1 99 ? -2.748 -20.844 -8.055 1 97.5 99 LYS A N 1
ATOM 731 C CA . LYS A 1 99 ? -1.416 -21.422 -7.891 1 97.5 99 LYS A CA 1
ATOM 732 C C . LYS A 1 99 ? -0.36 -20.578 -8.602 1 97.5 99 LYS A C 1
ATOM 734 O O . LYS A 1 99 ? 0.839 -20.766 -8.383 1 97.5 99 LYS A O 1
ATOM 739 N N . ALA A 1 100 ? -0.786 -19.562 -9.312 1 97.94 100 ALA A N 1
ATOM 740 C CA . ALA A 1 100 ? 0.135 -18.703 -10.055 1 97.94 100 ALA A CA 1
ATOM 741 C C . ALA A 1 100 ? 0.886 -17.766 -9.117 1 97.94 100 ALA A C 1
ATOM 743 O O . ALA A 1 100 ? 0.505 -17.594 -7.953 1 97.94 100 ALA A O 1
ATOM 744 N N . SER A 1 101 ? 1.977 -17.188 -9.688 1 96.75 101 SER A N 1
ATOM 745 C CA . SER A 1 101 ? 2.732 -16.172 -8.961 1 96.75 101 SER A CA 1
ATOM 746 C C . SER A 1 101 ? 1.908 -14.906 -8.773 1 96.75 101 SER A C 1
ATOM 748 O O . SER A 1 101 ? 1.44 -14.312 -9.75 1 96.75 101 SER A O 1
ATOM 750 N N . PHE A 1 102 ? 1.786 -14.547 -7.516 1 96.38 102 PHE A N 1
ATOM 751 C CA . PHE A 1 102 ? 1.099 -13.289 -7.246 1 96.38 102 PHE A CA 1
ATOM 752 C C . PHE A 1 102 ? 1.836 -12.117 -7.891 1 96.38 102 PHE A C 1
ATOM 754 O O . PHE A 1 102 ? 1.216 -11.242 -8.5 1 96.38 102 PHE A O 1
ATOM 761 N N . TRP A 1 103 ? 3.135 -12.117 -7.738 1 95.75 103 TRP A N 1
ATOM 762 C CA . TRP A 1 103 ? 3.965 -11.023 -8.234 1 95.75 103 TRP A CA 1
ATOM 763 C C . TRP A 1 103 ? 3.783 -10.844 -9.734 1 95.75 103 TRP A C 1
ATOM 765 O O . TRP A 1 103 ? 3.561 -9.727 -10.203 1 95.75 103 TRP A O 1
ATOM 775 N N . LYS A 1 104 ? 3.812 -11.898 -10.477 1 96 104 LYS A N 1
ATOM 776 C CA . LYS A 1 104 ? 3.695 -11.82 -11.93 1 96 104 LYS A CA 1
ATOM 777 C C . LYS A 1 104 ? 2.301 -11.359 -12.352 1 96 104 LYS A C 1
ATOM 779 O O . LYS A 1 104 ? 2.156 -10.562 -13.273 1 96 104 LYS A O 1
ATOM 784 N N . LYS A 1 105 ? 1.328 -11.867 -11.617 1 97.38 105 LYS A N 1
ATOM 785 C CA . LYS A 1 105 ? -0.042 -11.469 -11.93 1 97.38 105 LYS A CA 1
ATOM 786 C C . LYS A 1 105 ? -0.27 -9.992 -11.617 1 97.38 105 LYS A C 1
ATOM 788 O O . LYS A 1 105 ? -0.899 -9.273 -12.398 1 97.38 105 LYS A O 1
ATOM 793 N N . ALA A 1 106 ? 0.224 -9.586 -10.469 1 97.5 106 ALA A N 1
ATOM 794 C CA . ALA A 1 106 ? 0.069 -8.188 -10.078 1 97.5 106 ALA A CA 1
ATOM 795 C C . ALA A 1 106 ? 0.752 -7.258 -11.078 1 97.5 106 ALA A C 1
ATOM 797 O O . ALA A 1 106 ? 0.154 -6.281 -11.539 1 97.5 106 ALA A O 1
ATOM 798 N N . GLU A 1 107 ? 1.945 -7.598 -11.492 1 95.69 107 GLU A N 1
ATOM 799 C CA . GLU A 1 107 ? 2.693 -6.766 -12.422 1 95.69 107 GLU A CA 1
ATOM 800 C C . GLU A 1 107 ? 1.98 -6.664 -13.766 1 95.69 107 GLU A C 1
ATOM 802 O O . GLU A 1 107 ? 1.945 -5.594 -14.383 1 95.69 107 GLU A O 1
ATOM 807 N N . ALA A 1 108 ? 1.45 -7.785 -14.164 1 97.06 108 ALA A N 1
ATOM 808 C CA . ALA A 1 108 ? 0.734 -7.805 -15.438 1 97.06 108 ALA A CA 1
ATOM 809 C C . ALA A 1 108 ? -0.469 -6.863 -15.406 1 97.06 108 ALA A C 1
ATOM 811 O O . ALA A 1 108 ? -0.736 -6.152 -16.375 1 97.06 108 ALA A O 1
ATOM 812 N N . GLU A 1 109 ? -1.172 -6.906 -14.297 1 97.56 109 GLU A N 1
ATOM 813 C CA . GLU A 1 109 ? -2.35 -6.051 -14.18 1 97.56 109 GLU A CA 1
ATOM 814 C C . GLU A 1 109 ? -1.954 -4.59 -14.008 1 97.56 109 GLU A C 1
ATOM 816 O O . GLU A 1 109 ? -2.639 -3.691 -14.5 1 97.56 109 GLU A O 1
ATOM 821 N N . LEU A 1 110 ? -0.844 -4.363 -13.289 1 97.06 110 LEU A N 1
ATOM 822 C CA . LEU A 1 110 ? -0.387 -2.99 -13.094 1 97.06 110 LEU A CA 1
ATOM 823 C C . LEU A 1 110 ? -0.053 -2.334 -14.43 1 97.06 110 LEU A C 1
ATOM 825 O O . LEU A 1 110 ? -0.32 -1.147 -14.625 1 97.06 110 LEU A O 1
ATOM 829 N N . LYS A 1 111 ? 0.54 -3.049 -15.352 1 95.75 111 LYS A N 1
ATOM 830 C CA . LYS A 1 111 ? 0.95 -2.533 -16.656 1 95.75 111 LYS A CA 1
ATOM 831 C C . LYS A 1 111 ? -0.25 -2.012 -17.438 1 95.75 111 LYS A C 1
ATOM 833 O O . LYS A 1 111 ? -0.101 -1.154 -18.312 1 95.75 111 LYS A O 1
ATOM 838 N N . LYS A 1 112 ? -1.422 -2.482 -17.125 1 95.62 112 LYS A N 1
ATOM 839 C CA . LYS A 1 112 ? -2.631 -2.061 -17.828 1 95.62 112 LYS A CA 1
ATOM 840 C C . LYS A 1 112 ? -3.133 -0.72 -17.297 1 95.62 112 LYS A C 1
ATOM 842 O O . LYS A 1 112 ? -3.949 -0.06 -17.938 1 95.62 112 LYS A O 1
ATOM 847 N N . VAL A 1 113 ? -2.693 -0.351 -16.141 1 91.62 113 VAL A N 1
ATOM 848 C CA . VAL A 1 113 ? -3.248 0.822 -15.477 1 91.62 113 VAL A CA 1
ATOM 849 C C . VAL A 1 113 ? -2.16 1.879 -15.305 1 91.62 113 VAL A C 1
ATOM 851 O O . VAL A 1 113 ? -2.445 3.08 -15.312 1 91.62 113 VAL A O 1
ATOM 854 N N . PHE A 1 114 ? -0.965 1.347 -14.992 1 86.88 114 PHE A N 1
ATOM 855 C CA . PHE A 1 114 ? 0.148 2.244 -14.711 1 86.88 114 PHE A CA 1
ATOM 856 C C . PHE A 1 114 ? 1.184 2.189 -15.828 1 86.88 114 PHE A C 1
ATOM 858 O O . PHE A 1 114 ? 1.338 1.159 -16.484 1 86.88 114 PHE A O 1
ATOM 865 N N . MET B 1 1 ? -92.812 33.312 4.383 1 23.34 1 MET B N 1
ATOM 866 C CA . MET B 1 1 ? -91.562 33.375 3.613 1 23.34 1 MET B CA 1
ATOM 867 C C . MET B 1 1 ? -90.75 32.094 3.758 1 23.34 1 MET B C 1
ATOM 869 O O . MET B 1 1 ? -91 31.297 4.652 1 23.34 1 MET B O 1
ATOM 873 N N . ILE B 1 2 ? -89.312 32.219 4.004 1 26.92 2 ILE B N 1
ATOM 874 C CA . ILE B 1 2 ? -88.188 31.5 3.447 1 26.92 2 ILE B CA 1
ATOM 875 C C . ILE B 1 2 ? -88.125 30.109 4.078 1 26.92 2 ILE B C 1
ATOM 877 O O . ILE B 1 2 ? -88.375 29.938 5.273 1 26.92 2 ILE B O 1
ATOM 881 N N . LYS B 1 3 ? -87.625 29.109 3.326 1 29.03 3 LYS B N 1
ATOM 882 C CA . LYS B 1 3 ? -87.125 27.938 2.617 1 29.03 3 LYS B CA 1
ATOM 883 C C . LYS B 1 3 ? -85.875 27.453 3.234 1 29.03 3 LYS B C 1
ATOM 885 O O . LYS B 1 3 ? -85.312 26.422 2.82 1 29.03 3 LYS B O 1
ATOM 890 N N . ALA B 1 4 ? -85.062 28.297 3.992 1 30.92 4 ALA B N 1
ATOM 891 C CA . ALA B 1 4 ? -83.75 27.922 3.633 1 30.92 4 ALA B CA 1
ATOM 892 C C . ALA B 1 4 ? -83.438 26.484 4.059 1 30.92 4 ALA B C 1
ATOM 894 O O . ALA B 1 4 ? -83.5 26.156 5.238 1 30.92 4 ALA B O 1
ATOM 895 N N . LEU B 1 5 ? -83.438 25.578 3.117 1 34.5 5 LEU B N 1
ATOM 896 C CA . LEU B 1 5 ? -83 24.219 2.797 1 34.5 5 LEU B CA 1
ATOM 897 C C . LEU B 1 5 ? -81.562 24.047 3.078 1 34.5 5 LEU B C 1
ATOM 899 O O . LEU B 1 5 ? -80.75 24.984 2.938 1 34.5 5 LEU B O 1
ATOM 903 N N . PHE B 1 6 ? -81.188 23.078 4.023 1 39.56 6 PHE B N 1
ATOM 904 C CA . PHE B 1 6 ? -80 22.422 4.516 1 39.56 6 PHE B CA 1
ATOM 905 C C . PHE B 1 6 ? -79.188 21.891 3.357 1 39.56 6 PHE B C 1
ATOM 907 O O . PHE B 1 6 ? -79.625 21.031 2.611 1 39.56 6 PHE B O 1
ATOM 914 N N . ASN B 1 7 ? -78.562 22.938 2.504 1 30.95 7 ASN B N 1
ATOM 915 C CA . ASN B 1 7 ? -77.625 22.484 1.441 1 30.95 7 ASN B CA 1
ATOM 916 C C . ASN B 1 7 ? -76.562 21.531 1.973 1 30.95 7 ASN B C 1
ATOM 918 O O . ASN B 1 7 ? -76.125 21.688 3.105 1 30.95 7 ASN B O 1
ATOM 922 N N . LYS B 1 8 ? -76.188 20.453 1.189 1 31.66 8 LYS B N 1
ATOM 923 C CA . LYS B 1 8 ? -75.625 19.156 0.961 1 31.66 8 LYS B CA 1
ATOM 924 C C . LYS B 1 8 ? -74.062 19.25 1 1 31.66 8 LYS B C 1
ATOM 926 O O . LYS B 1 8 ? -73.375 18.25 1.163 1 31.66 8 LYS B O 1
ATOM 931 N N . ASN B 1 9 ? -73.375 20.344 0.585 1 33.12 9 ASN B N 1
ATOM 932 C CA . ASN B 1 9 ? -72.25 19.922 -0.242 1 33.12 9 ASN B CA 1
ATOM 933 C C . ASN B 1 9 ? -71.125 19.297 0.597 1 33.12 9 ASN B C 1
ATOM 935 O O . ASN B 1 9 ? -70.625 19.922 1.53 1 33.12 9 ASN B O 1
ATOM 939 N N . THR B 1 10 ? -71 17.938 0.567 1 36.81 10 THR B N 1
ATOM 940 C CA . THR B 1 10 ? -70.062 16.891 0.964 1 36.81 10 THR B CA 1
ATOM 941 C C . THR B 1 10 ? -68.688 17.109 0.344 1 36.81 10 THR B C 1
ATOM 943 O O . THR B 1 10 ? -68.5 16.859 -0.844 1 36.81 10 THR B O 1
ATOM 946 N N . ALA B 1 11 ? -68.125 18.359 0.454 1 33.47 11 ALA B N 1
ATOM 947 C CA . ALA B 1 11 ? -66.875 18.453 -0.249 1 33.47 11 ALA B CA 1
ATOM 948 C C . ALA B 1 11 ? -65.812 17.469 0.324 1 33.47 11 ALA B C 1
ATOM 950 O O . ALA B 1 11 ? -65.562 17.469 1.527 1 33.47 11 ALA B O 1
ATOM 951 N N . LEU B 1 12 ? -65.812 16.266 -0.355 1 35.19 12 LEU B N 1
ATOM 952 C CA . LEU B 1 12 ? -64.938 15.117 -0.319 1 35.19 12 LEU B CA 1
ATOM 953 C C . LEU B 1 12 ? -63.5 15.555 -0.565 1 35.19 12 LEU B C 1
ATOM 955 O O . LEU B 1 12 ? -63.125 15.898 -1.69 1 35.19 12 LEU B O 1
ATOM 959 N N . ALA B 1 13 ? -63 16.594 0.251 1 30.27 13 ALA B N 1
ATOM 960 C CA . ALA B 1 13 ? -61.625 17.016 -0.095 1 30.27 13 ALA B CA 1
ATOM 961 C C . ALA B 1 13 ? -60.656 15.836 -0.046 1 30.27 13 ALA B C 1
ATOM 963 O O . ALA B 1 13 ? -60.844 14.898 0.728 1 30.27 13 ALA B O 1
ATOM 964 N N . ALA B 1 14 ? -59.906 15.734 -1.104 1 31.59 14 ALA B N 1
ATOM 965 C CA . ALA B 1 14 ? -58.812 15.023 -1.767 1 31.59 14 ALA B CA 1
ATOM 966 C C . ALA B 1 14 ? -57.594 14.93 -0.863 1 31.59 14 ALA B C 1
ATOM 968 O O . ALA B 1 14 ? -57.031 15.953 -0.463 1 31.59 14 ALA B O 1
ATOM 969 N N . VAL B 1 15 ? -57.594 13.992 0.153 1 30.97 15 VAL B N 1
ATOM 970 C CA . VAL B 1 15 ? -56.406 13.711 0.932 1 30.97 15 VAL B CA 1
ATOM 971 C C . VAL B 1 15 ? -55.25 13.297 -0.001 1 30.97 15 VAL B C 1
ATOM 973 O O . VAL B 1 15 ? -55.25 12.18 -0.527 1 30.97 15 VAL B O 1
ATOM 976 N N . ALA B 1 16 ? -54.938 14.117 -1.058 1 29.88 16 ALA B N 1
ATOM 977 C CA . ALA B 1 16 ? -53.75 13.672 -1.814 1 29.88 16 ALA B CA 1
ATOM 978 C C . ALA B 1 16 ? -52.562 13.477 -0.9 1 29.88 16 ALA B C 1
ATOM 980 O O . ALA B 1 16 ? -52.25 14.352 -0.089 1 29.88 16 ALA B O 1
ATOM 981 N N . ILE B 1 17 ? -52.281 12.219 -0.558 1 32.31 17 ILE B N 1
ATOM 982 C CA . ILE B 1 17 ? -51.094 11.594 -0.001 1 32.31 17 ILE B CA 1
ATOM 983 C C . ILE B 1 17 ? -49.875 11.9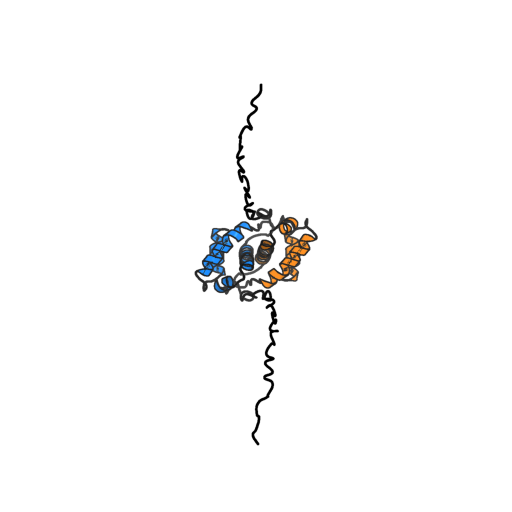84 -0.834 1 32.31 17 ILE B C 1
ATOM 985 O O . ILE B 1 17 ? -49.688 11.5 -1.952 1 32.31 17 ILE B O 1
ATOM 989 N N . LEU B 1 18 ? -49.688 13.312 -1.094 1 28.55 18 LEU B N 1
ATOM 990 C CA . LEU B 1 18 ? -48.5 13.609 -1.881 1 28.55 18 LEU B CA 1
ATOM 991 C C . LEU B 1 18 ? -47.281 12.891 -1.312 1 28.55 18 LEU B C 1
ATOM 993 O O . LEU B 1 18 ? -46.594 12.156 -2.031 1 28.55 18 LEU B O 1
ATOM 997 N N . ALA B 1 19 ? -46.25 13.688 -0.92 1 30.94 19 ALA B N 1
ATOM 998 C CA . ALA B 1 19 ? -44.938 14 -1.427 1 30.94 19 ALA B CA 1
ATOM 999 C C . ALA B 1 19 ? -43.875 13.18 -0.709 1 30.94 19 ALA B C 1
ATOM 1001 O O . ALA B 1 19 ? -43.094 13.719 0.083 1 30.94 19 ALA B O 1
ATOM 1002 N N . LEU B 1 20 ? -44.094 11.922 -0.163 1 30.88 20 LEU B N 1
ATOM 1003 C CA . LEU B 1 20 ? -42.875 11.547 0.53 1 30.88 20 LEU B CA 1
ATOM 1004 C C . LEU B 1 20 ? -41.719 11.344 -0.459 1 30.88 20 LEU B C 1
ATOM 1006 O O . LEU B 1 20 ? -41.625 10.305 -1.107 1 30.88 20 LEU B O 1
ATOM 1010 N N . SER B 1 21 ? -41.531 12.203 -1.436 1 32.22 21 SER B N 1
ATOM 1011 C CA . SER B 1 21 ? -40.344 11.961 -2.215 1 32.22 21 SER B CA 1
ATOM 1012 C C . SER B 1 21 ? -39.125 11.797 -1.31 1 32.22 21 SER B C 1
ATOM 1014 O O . SER B 1 21 ? -38.594 12.773 -0.788 1 32.22 21 SER B O 1
ATOM 1016 N N . GLY B 1 22 ? -39.156 10.891 -0.335 1 30.17 22 GLY B N 1
ATOM 1017 C CA . GLY B 1 22 ? -37.844 10.641 0.233 1 3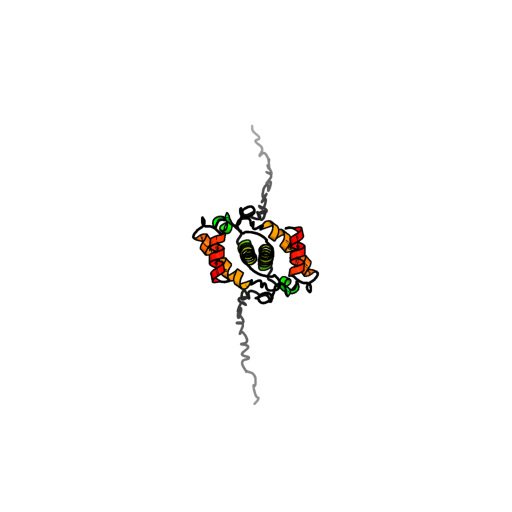0.17 22 GLY B CA 1
ATOM 1018 C C . GLY B 1 22 ? -36.781 10.43 -0.817 1 30.17 22 GLY B C 1
ATOM 1019 O O . GLY B 1 22 ? -36.781 9.414 -1.516 1 30.17 22 GLY B O 1
ATOM 1020 N N . GLY B 1 23 ? -36.656 11.273 -1.793 1 33.06 23 GLY B N 1
ATOM 1021 C CA . GLY B 1 23 ? -35.406 11.102 -2.553 1 33.06 23 GLY B CA 1
ATOM 1022 C C . GLY B 1 23 ? -34.219 10.719 -1.688 1 33.06 23 GLY B C 1
ATOM 1023 O O . GLY B 1 23 ? -33.812 11.492 -0.831 1 33.06 23 GLY B O 1
ATOM 1024 N N . ALA B 1 24 ? -34.188 9.523 -1.175 1 28.98 24 ALA B N 1
ATOM 1025 C CA . ALA B 1 24 ? -32.969 8.953 -0.573 1 28.98 24 ALA B CA 1
ATOM 1026 C C . ALA B 1 24 ? -31.719 9.406 -1.32 1 28.98 24 ALA B C 1
ATOM 1028 O O . ALA B 1 24 ? -31.734 9.547 -2.547 1 28.98 24 ALA B O 1
ATOM 1029 N N . MET B 1 25 ? -31.016 10.406 -0.731 1 28.09 25 MET B N 1
ATOM 1030 C CA . MET B 1 25 ? -29.609 10.742 -0.993 1 28.09 25 MET B CA 1
ATOM 1031 C C . MET B 1 25 ? -28.812 9.484 -1.346 1 28.09 25 MET B C 1
ATOM 1033 O O . MET B 1 25 ? -28.781 8.531 -0.569 1 28.09 25 MET B O 1
ATOM 1037 N N . ALA B 1 26 ? -29.141 8.797 -2.42 1 31.52 26 ALA B N 1
ATOM 1038 C CA . ALA B 1 26 ? -28.016 7.949 -2.812 1 31.52 26 ALA B CA 1
ATOM 1039 C C . ALA B 1 26 ? -26.688 8.578 -2.42 1 31.52 26 ALA B C 1
ATOM 1041 O O . ALA B 1 26 ? -26.344 9.664 -2.902 1 31.52 26 ALA B O 1
ATOM 1042 N N . GLU B 1 27 ? -26.375 8.758 -1.16 1 31.25 27 GLU B N 1
ATOM 1043 C CA . GLU B 1 27 ? -25 9.07 -0.803 1 31.25 27 GLU B CA 1
ATOM 1044 C C . GLU B 1 27 ? -24.016 8.477 -1.812 1 31.25 27 GLU B C 1
ATOM 1046 O O . GLU B 1 27 ? -23.875 7.258 -1.905 1 31.25 27 GLU B O 1
ATOM 1051 N N . SER B 1 28 ? -24.094 8.867 -3.039 1 31.33 28 SER B N 1
ATOM 1052 C CA . SER B 1 28 ? -22.953 8.633 -3.906 1 31.33 28 SER B CA 1
ATOM 1053 C C . SER B 1 28 ? -21.672 8.461 -3.094 1 31.33 28 SER B C 1
ATOM 1055 O O . SER B 1 28 ? -21.375 9.266 -2.205 1 31.33 28 SER B O 1
ATOM 1057 N N . ALA B 1 29 ? -21.422 7.344 -2.545 1 32.25 29 ALA B N 1
ATOM 1058 C CA . ALA B 1 29 ? -20.047 7.137 -2.094 1 32.25 29 ALA B CA 1
ATOM 1059 C C . ALA B 1 29 ? -19.094 8.117 -2.773 1 32.25 29 ALA B C 1
ATOM 1061 O O . ALA B 1 29 ? -18.781 7.961 -3.955 1 32.25 29 ALA B O 1
ATOM 1062 N N . LYS B 1 30 ? -19.266 9.453 -2.793 1 38.25 30 LYS B N 1
ATOM 1063 C CA . LYS B 1 30 ? -18.234 10.438 -3.068 1 38.25 30 LYS B CA 1
ATOM 1064 C C . LYS B 1 30 ? -16.844 9.852 -2.852 1 38.25 30 LYS B C 1
ATOM 1066 O O . LYS B 1 30 ? -16.438 9.609 -1.713 1 38.25 30 LYS B O 1
ATOM 1071 N N . THR B 1 31 ? -16.453 8.781 -3.516 1 40.25 31 THR B N 1
ATOM 1072 C CA . THR B 1 31 ? -15.062 8.352 -3.545 1 40.25 31 THR B CA 1
ATOM 1073 C C . THR B 1 31 ? -14.125 9.531 -3.312 1 40.25 31 THR B C 1
ATOM 1075 O O . THR B 1 31 ? -14.062 10.453 -4.133 1 40.25 31 THR B O 1
ATOM 1078 N N . HIS B 1 32 ? -14.234 10.156 -2.268 1 42.78 32 HIS B N 1
ATOM 1079 C CA . HIS B 1 32 ? -13.359 11.242 -1.82 1 42.78 32 HIS B CA 1
ATOM 1080 C C . HIS B 1 32 ? -12.055 11.266 -2.609 1 42.78 32 HIS B C 1
ATOM 1082 O O . HIS B 1 32 ? -11.227 10.359 -2.469 1 42.78 32 HIS B O 1
ATOM 1088 N N . LYS B 1 33 ? -12.07 11.492 -3.957 1 49.03 33 LYS B N 1
ATOM 1089 C CA . LYS B 1 33 ? -10.969 11.914 -4.82 1 49.03 33 LYS B CA 1
ATOM 1090 C C . LYS B 1 33 ? -9.922 12.688 -4.027 1 49.03 33 LYS B C 1
ATOM 1092 O O . LYS B 1 33 ? -10.172 13.812 -3.592 1 49.03 33 LYS B O 1
ATOM 1097 N N . THR B 1 34 ? -9.43 12.227 -2.961 1 54.41 34 THR B N 1
ATOM 1098 C CA . THR B 1 34 ? -8.516 12.938 -2.072 1 54.41 34 THR B CA 1
ATOM 1099 C C . THR B 1 34 ? -7.52 13.758 -2.873 1 54.41 34 THR B C 1
ATOM 1101 O O . THR B 1 34 ? -7.25 13.461 -4.039 1 54.41 34 THR B O 1
ATOM 1104 N N . ASP B 1 35 ? -7.484 14.984 -2.73 1 60.97 35 ASP B N 1
ATOM 1105 C CA . ASP B 1 35 ? -6.527 16 -3.148 1 60.97 35 ASP B CA 1
ATOM 1106 C C . ASP B 1 35 ? -5.117 15.43 -3.244 1 60.97 35 ASP B C 1
ATOM 1108 O O . ASP B 1 35 ? -4.215 16.078 -3.783 1 60.97 35 ASP B O 1
ATOM 1112 N N . MET B 1 36 ? -5.027 14.148 -2.949 1 74.75 36 MET B N 1
ATOM 1113 C CA . MET B 1 36 ? -3.682 13.586 -3.033 1 74.75 36 MET B CA 1
ATOM 1114 C C . MET B 1 36 ? -3.375 13.117 -4.449 1 74.75 36 MET B C 1
ATOM 1116 O O . MET B 1 36 ? -2.209 12.977 -4.824 1 74.75 36 MET B O 1
ATOM 1120 N N . ALA B 1 37 ? -4.395 12.938 -5.25 1 64.19 37 ALA B N 1
ATOM 1121 C CA . ALA B 1 37 ? -4.301 12.188 -6.504 1 64.19 37 ALA B CA 1
ATOM 1122 C C . ALA B 1 37 ? -3.459 12.938 -7.531 1 64.19 37 ALA B C 1
ATOM 1124 O O . ALA B 1 37 ? -2.896 12.328 -8.445 1 64.19 37 ALA B O 1
ATOM 1125 N N . LYS B 1 38 ? -3.045 13.961 -7.277 1 76.5 38 LYS B N 1
ATOM 1126 C CA . LYS B 1 38 ? -2.312 14.633 -8.344 1 76.5 38 LYS B CA 1
ATOM 1127 C C . LYS B 1 38 ? -1.049 15.297 -7.812 1 76.5 38 LYS B C 1
ATOM 1129 O O . LYS B 1 38 ? -0.224 15.789 -8.586 1 76.5 38 LYS B O 1
ATOM 1134 N N . LYS B 1 39 ? -0.816 15.078 -6.664 1 88.31 39 LYS B N 1
ATOM 1135 C CA . LYS B 1 39 ? 0.343 15.742 -6.078 1 88.31 39 LYS B CA 1
ATOM 1136 C C . LYS B 1 39 ? 1.547 14.812 -6.02 1 88.31 39 LYS B C 1
ATOM 1138 O O . LYS B 1 39 ? 1.393 13.602 -5.812 1 88.31 39 LYS B O 1
ATOM 1143 N N . LYS B 1 40 ? 2.701 15.531 -6.172 1 92 40 LYS B N 1
ATOM 1144 C CA . LYS B 1 40 ? 3.938 14.797 -5.914 1 92 40 LYS B CA 1
ATOM 1145 C C . LYS B 1 40 ? 4.094 14.492 -4.426 1 92 40 LYS B C 1
ATOM 1147 O O . LYS B 1 40 ? 3.664 15.273 -3.578 1 92 40 LYS B O 1
ATOM 1152 N N . VAL B 1 41 ? 4.797 13.352 -4.191 1 92.06 41 VAL B N 1
ATOM 1153 C CA . VAL B 1 41 ? 4.949 12.914 -2.807 1 92.06 41 VAL B CA 1
ATOM 1154 C C . VAL B 1 41 ? 5.691 13.984 -2.006 1 92.06 41 VAL B C 1
ATOM 1156 O O . VAL B 1 41 ? 5.441 14.156 -0.81 1 92.06 41 VAL B O 1
ATOM 1159 N N . SER B 1 42 ? 6.551 14.781 -2.686 1 89.12 42 SER B N 1
ATOM 1160 C CA . SER B 1 42 ? 7.324 15.82 -2.018 1 89.12 42 SER B CA 1
ATOM 1161 C C . SER B 1 42 ? 6.445 17 -1.638 1 89.12 42 SER B C 1
ATOM 1163 O O . SER B 1 42 ? 6.832 17.828 -0.806 1 89.12 42 SER B O 1
ATOM 1165 N N . GLU B 1 43 ? 5.316 17.109 -2.203 1 92.31 43 GLU B N 1
ATOM 1166 C CA . GLU B 1 43 ? 4.414 18.219 -1.956 1 92.31 43 GLU B CA 1
ATOM 1167 C C . GLU B 1 43 ? 3.266 17.812 -1.035 1 92.31 43 GLU B C 1
ATOM 1169 O O . GLU B 1 43 ? 2.516 18.672 -0.554 1 92.31 43 GLU B O 1
ATOM 1174 N N . LEU B 1 44 ? 3.158 16.562 -0.84 1 94.06 44 LEU B N 1
ATOM 1175 C CA . LEU B 1 44 ? 2.066 16.078 -0.003 1 94.06 44 LEU B CA 1
ATOM 1176 C C . LEU B 1 44 ? 2.254 16.516 1.444 1 94.06 44 LEU B C 1
ATOM 1178 O O . LEU B 1 44 ? 3.346 16.391 2.002 1 94.06 44 LEU B O 1
ATOM 1182 N N . THR B 1 45 ? 1.109 17.031 2.008 1 95.5 45 THR B N 1
ATOM 1183 C CA . THR B 1 45 ? 1.122 17.406 3.416 1 95.5 45 THR B CA 1
ATOM 1184 C C . THR B 1 45 ? 0.374 16.375 4.262 1 95.5 45 THR B C 1
ATOM 1186 O O . THR B 1 45 ? -0.377 15.562 3.732 1 95.5 45 THR B O 1
ATOM 1189 N N . CYS B 1 46 ? 0.579 16.531 5.52 1 97.25 46 CYS B N 1
ATOM 1190 C CA . CYS B 1 46 ? -0.164 15.695 6.461 1 97.25 46 CYS B CA 1
ATOM 1191 C C . CYS B 1 46 ? -1.661 15.961 6.359 1 97.25 46 CYS B C 1
ATOM 1193 O O . CYS B 1 46 ? -2.473 15.062 6.566 1 97.25 46 CYS B O 1
ATOM 1195 N N . GLU B 1 47 ? -1.976 17.172 5.992 1 95.5 47 GLU B N 1
ATOM 1196 C CA . GLU B 1 47 ? -3.385 17.5 5.801 1 95.5 47 GLU B CA 1
ATOM 1197 C C . GLU B 1 47 ? -3.992 16.688 4.66 1 95.5 47 GLU B C 1
ATOM 1199 O O . GLU B 1 47 ? -5.137 16.25 4.75 1 95.5 47 GLU B O 1
ATOM 1204 N N . ASP B 1 48 ? -3.209 16.5 3.629 1 94.56 48 ASP B N 1
ATOM 1205 C CA . ASP B 1 48 ? -3.662 15.664 2.518 1 94.56 48 ASP B CA 1
ATOM 1206 C C . ASP B 1 48 ? -3.932 14.234 2.977 1 94.56 48 ASP B C 1
ATOM 1208 O O . ASP B 1 48 ? -4.953 13.641 2.621 1 94.56 48 ASP B O 1
ATOM 1212 N N . PHE B 1 49 ? -3.055 13.734 3.703 1 95.31 49 PHE B N 1
ATOM 1213 C CA . PHE B 1 49 ? -3.191 12.383 4.215 1 95.31 49 PHE B CA 1
ATOM 1214 C C . PHE B 1 49 ? -4.375 12.273 5.168 1 95.31 49 PHE B C 1
ATOM 1216 O O . PHE B 1 49 ? -5.152 11.32 5.102 1 95.31 49 PHE B O 1
ATOM 1223 N N . ASN B 1 50 ? -4.527 13.312 6.031 1 95.19 50 ASN B N 1
ATOM 1224 C CA . ASN B 1 50 ? -5.629 13.32 6.988 1 95.19 50 ASN B CA 1
ATOM 1225 C C . ASN B 1 50 ? -6.984 13.328 6.281 1 95.19 50 ASN B C 1
ATOM 1227 O O . ASN B 1 50 ? -7.957 12.773 6.789 1 95.19 50 ASN B O 1
ATOM 1231 N N . GLY B 1 51 ? -6.973 13.867 5.16 1 91.94 51 GLY B N 1
ATOM 1232 C CA . GLY B 1 51 ? -8.219 14.016 4.426 1 91.94 51 GLY B CA 1
ATOM 1233 C C . GLY B 1 51 ? -8.648 12.75 3.713 1 91.94 51 GLY B C 1
ATOM 1234 O O . GLY B 1 51 ? -9.781 12.648 3.23 1 91.94 51 GLY B O 1
ATOM 1235 N N . LEU B 1 52 ? -7.762 11.828 3.707 1 91.88 52 LEU B N 1
ATOM 1236 C CA . LEU B 1 52 ? -8.109 10.562 3.072 1 91.88 52 LEU B CA 1
ATOM 1237 C C . LEU B 1 52 ? -9.133 9.797 3.902 1 91.88 52 LEU B C 1
ATOM 1239 O O . LEU B 1 52 ? -9.18 9.938 5.125 1 91.88 52 LEU B O 1
ATOM 1243 N N . GLU B 1 53 ? -9.914 9.031 3.098 1 89.06 53 GLU B N 1
ATOM 1244 C CA . GLU B 1 53 ? -10.727 8.062 3.828 1 89.06 53 GLU B CA 1
ATOM 1245 C C . GLU B 1 53 ? -9.859 7.086 4.609 1 89.06 53 GLU B C 1
ATOM 1247 O O . GLU B 1 53 ? -8.812 6.648 4.121 1 89.06 53 GLU B O 1
ATOM 1252 N N . GLU B 1 54 ? -10.391 6.684 5.793 1 89.5 54 GLU B N 1
ATOM 1253 C CA . GLU B 1 54 ? -9.625 5.855 6.715 1 89.5 54 GLU B CA 1
ATOM 1254 C C . GLU B 1 54 ? -9.195 4.547 6.059 1 89.5 54 GLU B C 1
ATOM 1256 O O . GLU B 1 54 ? -8.094 4.055 6.309 1 89.5 54 GLU B O 1
ATOM 1261 N N . SER B 1 55 ? -10.023 4.02 5.156 1 86.94 55 SER B N 1
ATOM 1262 C CA . SER B 1 55 ? -9.758 2.717 4.559 1 86.94 55 SER B CA 1
ATOM 1263 C C . SER B 1 55 ? -8.648 2.805 3.516 1 86.94 55 SER B C 1
ATOM 1265 O O . SER B 1 55 ? -8.055 1.789 3.143 1 86.94 55 SER B O 1
ATOM 1267 N N . PHE B 1 56 ? -8.312 4.02 3.146 1 91.06 56 PHE B N 1
ATOM 1268 C CA . PHE B 1 56 ? -7.301 4.18 2.111 1 91.06 56 PHE B CA 1
ATOM 1269 C C . PHE B 1 56 ? -5.945 4.504 2.729 1 91.06 56 PHE B C 1
ATOM 1271 O O . PHE B 1 56 ? -4.914 4.387 2.064 1 91.06 56 PHE B O 1
ATOM 1278 N N . LYS B 1 57 ? -5.898 4.836 3.967 1 94.94 57 LYS B N 1
ATOM 1279 C CA . LYS B 1 57 ? -4.664 5.281 4.605 1 94.94 57 LYS B CA 1
ATOM 1280 C C . LYS B 1 57 ? -3.633 4.16 4.652 1 94.94 57 LYS B C 1
ATOM 1282 O O . LYS B 1 57 ? -2.463 4.371 4.328 1 94.94 57 LYS B O 1
ATOM 1287 N N . PRO B 1 58 ? -4.035 2.916 4.91 1 96 58 PRO B N 1
ATOM 1288 C CA . PRO B 1 58 ? -3.033 1.849 4.859 1 96 58 PRO B CA 1
ATOM 1289 C C . PRO B 1 58 ? -2.506 1.604 3.447 1 96 58 PRO B C 1
ATOM 1291 O O . PRO B 1 58 ? -1.354 1.196 3.277 1 96 58 PRO B O 1
ATOM 1294 N N . THR B 1 59 ? -3.32 1.844 2.479 1 95.94 59 THR B N 1
ATOM 1295 C CA . THR B 1 59 ? -2.908 1.671 1.09 1 95.94 59 THR B CA 1
ATOM 1296 C C . THR B 1 59 ? -1.804 2.658 0.727 1 95.94 59 THR B C 1
ATOM 1298 O O . THR B 1 59 ? -0.805 2.283 0.109 1 95.94 59 THR B O 1
ATOM 1301 N N . VAL B 1 60 ? -1.968 3.865 1.168 1 96.19 60 VAL B N 1
ATOM 1302 C CA . VAL B 1 60 ? -0.97 4.902 0.927 1 96.19 60 VAL B CA 1
ATOM 1303 C C . VAL B 1 60 ? 0.312 4.574 1.688 1 96.19 60 VAL B C 1
ATOM 1305 O O . VAL B 1 60 ? 1.413 4.711 1.152 1 96.19 60 VAL B O 1
ATOM 1308 N N . VAL B 1 61 ? 0.18 4.117 2.906 1 97.06 61 VAL B N 1
ATOM 1309 C CA . VAL B 1 61 ? 1.342 3.734 3.701 1 97.06 61 VAL B CA 1
ATOM 1310 C C . VAL B 1 61 ? 2.049 2.549 3.049 1 97.06 61 VAL B C 1
ATOM 1312 O O . VAL B 1 61 ? 3.281 2.502 3.002 1 97.06 61 VAL B O 1
ATOM 1315 N N . GLY B 1 62 ? 1.25 1.61 2.58 1 95.94 62 GLY B N 1
ATOM 1316 C CA . GLY B 1 62 ? 1.842 0.52 1.821 1 95.94 62 GLY B CA 1
ATOM 1317 C C . GLY B 1 62 ? 2.67 0.994 0.643 1 95.94 62 GLY B C 1
ATOM 1318 O O . GLY B 1 62 ? 3.77 0.487 0.406 1 95.94 62 GLY B O 1
ATOM 1319 N N . TRP B 1 63 ? 2.131 1.89 -0.09 1 95.62 63 TRP B N 1
ATOM 1320 C CA . TRP B 1 63 ? 2.859 2.461 -1.218 1 95.62 63 TRP B CA 1
ATOM 1321 C C . TRP B 1 63 ? 4.188 3.059 -0.761 1 95.62 63 TRP B C 1
ATOM 1323 O O . TRP B 1 63 ? 5.223 2.838 -1.393 1 95.62 63 TRP B O 1
ATOM 1333 N N . VAL B 1 64 ? 4.172 3.797 0.323 1 96.31 64 VAL B N 1
ATOM 1334 C CA . VAL B 1 64 ? 5.371 4.441 0.843 1 96.31 64 VAL B CA 1
ATOM 1335 C C . VAL B 1 64 ? 6.395 3.383 1.244 1 96.31 64 VAL B C 1
ATOM 1337 O O . VAL B 1 64 ? 7.586 3.525 0.966 1 96.31 64 VAL B O 1
ATOM 1340 N N . VAL B 1 65 ? 5.918 2.324 1.888 1 95.44 65 VAL B N 1
ATOM 1341 C CA . VAL B 1 65 ? 6.809 1.25 2.309 1 95.44 65 VAL B CA 1
ATOM 1342 C C . VAL B 1 65 ? 7.426 0.581 1.082 1 95.44 65 VAL B C 1
ATOM 1344 O O . VAL B 1 65 ? 8.641 0.364 1.029 1 95.44 65 VAL B O 1
ATOM 1347 N N . GLY B 1 66 ? 6.633 0.261 0.091 1 95.19 66 GLY B N 1
ATOM 1348 C CA . GLY B 1 66 ? 7.129 -0.344 -1.134 1 95.19 66 GLY B CA 1
ATOM 1349 C C . GLY B 1 66 ? 8.141 0.524 -1.861 1 95.19 66 GLY B C 1
ATOM 1350 O O . GLY B 1 66 ? 9.188 0.038 -2.295 1 95.19 66 GLY B O 1
ATOM 1351 N N . PHE B 1 67 ? 7.828 1.758 -1.941 1 94.19 67 PHE B N 1
ATOM 1352 C CA . PHE B 1 67 ? 8.688 2.707 -2.643 1 94.19 67 PHE B CA 1
ATOM 1353 C C . PHE B 1 67 ? 10.047 2.803 -1.975 1 94.19 67 PHE B C 1
ATOM 1355 O O . PHE B 1 67 ? 11.07 2.969 -2.65 1 94.19 67 PHE B O 1
ATOM 1362 N N . ASN B 1 68 ? 10.039 2.717 -0.69 1 92.31 68 ASN B N 1
ATOM 1363 C CA . ASN B 1 68 ? 11.273 2.895 0.071 1 92.31 68 ASN B CA 1
ATOM 1364 C C . ASN B 1 68 ? 12.055 1.591 0.182 1 92.31 68 ASN B C 1
ATOM 1366 O O . ASN B 1 68 ? 13.156 1.567 0.741 1 92.31 68 ASN B O 1
ATOM 1370 N N . LYS B 1 69 ? 11.359 0.539 -0.315 1 90.31 69 LYS B N 1
ATOM 1371 C CA . LYS B 1 69 ? 12.062 -0.738 -0.257 1 90.31 69 LYS B CA 1
ATOM 1372 C C . LYS B 1 69 ? 13.164 -0.803 -1.306 1 90.31 69 LYS B C 1
ATOM 1374 O O . LYS B 1 69 ? 12.945 -0.466 -2.471 1 90.31 69 LYS B O 1
ATOM 1379 N N . LYS B 1 70 ? 14.336 -0.984 -0.76 1 78.12 70 LYS B N 1
ATOM 1380 C CA . LYS B 1 70 ? 15.492 -1.114 -1.637 1 78.12 70 LYS B CA 1
ATOM 1381 C C . LYS B 1 70 ? 15.773 -2.578 -1.967 1 78.12 70 LYS B C 1
ATOM 1383 O O . LYS B 1 70 ? 15.344 -3.477 -1.237 1 78.12 70 LYS B O 1
ATOM 1388 N N . GLY B 1 71 ? 16.25 -2.729 -3.135 1 77.88 71 GLY B N 1
ATOM 1389 C CA . GLY B 1 71 ? 16.703 -4.066 -3.479 1 77.88 71 GLY B CA 1
ATOM 1390 C C . GLY B 1 71 ? 15.875 -4.715 -4.57 1 77.88 71 GLY B C 1
ATOM 1391 O O . GLY B 1 71 ? 15.109 -4.039 -5.258 1 77.88 71 GLY B O 1
ATOM 1392 N N . LYS B 1 72 ? 16.141 -6.102 -4.68 1 83.44 72 LYS B N 1
ATOM 1393 C CA . LYS B 1 72 ? 15.523 -6.84 -5.773 1 83.44 72 LYS B CA 1
ATOM 1394 C C . LYS B 1 72 ? 14.234 -7.512 -5.316 1 83.44 72 LYS B C 1
ATOM 1396 O O . LYS B 1 72 ? 14.062 -7.801 -4.133 1 83.44 72 LYS B O 1
ATOM 1401 N N . GLU B 1 73 ? 13.352 -7.609 -6.25 1 82.19 73 GLU B N 1
ATOM 1402 C CA . GLU B 1 73 ? 12.07 -8.273 -6.012 1 82.19 73 GLU B CA 1
ATOM 1403 C C . GLU B 1 73 ? 12.273 -9.664 -5.422 1 82.19 73 GLU B C 1
ATOM 1405 O O . GLU B 1 73 ? 11.492 -10.102 -4.578 1 82.19 73 GLU B O 1
ATOM 1410 N N . GLU B 1 74 ? 13.328 -10.305 -5.828 1 83.88 74 GLU B N 1
ATOM 1411 C CA . GLU B 1 74 ? 13.555 -11.688 -5.414 1 83.88 74 GLU B CA 1
ATOM 1412 C C . GLU B 1 74 ? 13.711 -11.789 -3.898 1 83.88 74 GLU B C 1
ATOM 1414 O O . GLU B 1 74 ? 13.438 -12.836 -3.312 1 83.88 74 GLU B O 1
ATOM 1419 N N . ASP B 1 75 ? 14.031 -10.633 -3.301 1 86.19 75 ASP B N 1
ATOM 1420 C CA . ASP B 1 75 ? 14.305 -10.695 -1.869 1 86.19 75 ASP B CA 1
ATOM 1421 C C . ASP B 1 75 ? 13.305 -9.852 -1.079 1 86.19 75 ASP B C 1
ATOM 1423 O O . ASP B 1 75 ? 13.336 -9.844 0.153 1 86.19 75 ASP B O 1
ATOM 1427 N N . ALA B 1 76 ? 12.477 -9.266 -1.746 1 89.69 76 ALA B N 1
ATOM 1428 C CA . ALA B 1 76 ? 11.578 -8.344 -1.06 1 89.69 76 ALA B CA 1
ATOM 1429 C C . ALA B 1 76 ? 10.461 -9.109 -0.339 1 89.69 76 ALA B C 1
ATOM 1431 O O . ALA B 1 76 ? 10.008 -10.148 -0.815 1 89.69 76 ALA B O 1
ATOM 1432 N N . VAL B 1 77 ? 10.086 -8.633 0.894 1 91.06 77 VAL B N 1
ATOM 1433 C CA . VAL B 1 77 ? 8.992 -9.156 1.71 1 91.06 77 VAL B CA 1
ATOM 1434 C C . VAL B 1 77 ? 7.977 -8.055 1.985 1 91.06 77 VAL B C 1
ATOM 1436 O O . VAL B 1 77 ? 8.336 -6.957 2.402 1 91.06 77 VAL B O 1
ATOM 1439 N N . ILE B 1 78 ? 6.777 -8.398 1.695 1 93.06 78 ILE B N 1
ATOM 1440 C CA . ILE B 1 78 ? 5.711 -7.473 2.072 1 93.06 78 ILE B CA 1
ATOM 1441 C C . ILE B 1 78 ? 5.312 -7.715 3.525 1 93.06 78 ILE B C 1
ATOM 1443 O O . ILE B 1 78 ? 4.617 -8.688 3.834 1 93.06 78 ILE B O 1
ATOM 1447 N N . ASP B 1 79 ? 5.684 -6.785 4.375 1 91.25 79 ASP B N 1
ATOM 1448 C CA . ASP B 1 79 ? 5.383 -6.875 5.801 1 91.25 79 ASP B CA 1
ATOM 1449 C C . ASP B 1 79 ? 4.059 -6.191 6.129 1 91.25 79 ASP B C 1
ATOM 1451 O O . ASP B 1 79 ? 4.039 -5.066 6.637 1 91.25 79 ASP B O 1
ATOM 1455 N N . VAL B 1 80 ? 2.975 -6.93 5.977 1 91.25 80 VAL B N 1
ATOM 1456 C CA . VAL B 1 80 ? 1.637 -6.391 6.195 1 91.25 80 VAL B CA 1
ATOM 1457 C C . VAL B 1 80 ? 1.466 -6.012 7.664 1 91.25 80 VAL B C 1
ATOM 1459 O O . VAL B 1 80 ? 0.839 -4.996 7.98 1 91.25 80 VAL B O 1
ATOM 1462 N N . ASP B 1 81 ? 2.07 -6.809 8.547 1 89.62 81 ASP B N 1
ATOM 1463 C CA . ASP B 1 81 ? 1.996 -6.512 9.977 1 89.62 81 ASP B CA 1
ATOM 1464 C C . ASP B 1 81 ? 2.701 -5.195 10.297 1 89.62 81 ASP B C 1
ATOM 1466 O O . ASP B 1 81 ? 2.221 -4.414 11.117 1 89.62 81 ASP B O 1
ATOM 1470 N N . GLY B 1 82 ? 3.826 -5.039 9.695 1 92.81 82 GLY B N 1
ATOM 1471 C CA . GLY B 1 82 ? 4.531 -3.779 9.875 1 92.81 82 GLY B CA 1
ATOM 1472 C C . GLY B 1 82 ? 3.738 -2.578 9.398 1 92.81 82 GLY B C 1
ATOM 1473 O O . GLY B 1 82 ? 3.699 -1.546 10.078 1 92.81 82 GLY B O 1
ATOM 1474 N N . ILE B 1 83 ? 3.074 -2.721 8.281 1 94.88 83 ILE B N 1
ATOM 1475 C CA . ILE B 1 83 ? 2.275 -1.63 7.73 1 94.88 83 ILE B CA 1
ATOM 1476 C C . ILE B 1 83 ? 1.11 -1.321 8.664 1 94.88 83 ILE B C 1
ATOM 1478 O O . ILE B 1 83 ? 0.797 -0.155 8.914 1 94.88 83 ILE B O 1
ATOM 1482 N N . GLU B 1 84 ? 0.484 -2.344 9.219 1 92 84 GLU B N 1
ATOM 1483 C CA . GLU B 1 84 ? -0.613 -2.15 10.164 1 92 84 GLU B CA 1
ATOM 1484 C C . GLU B 1 84 ? -0.138 -1.434 11.43 1 92 84 GLU B C 1
ATOM 1486 O O . GLU B 1 84 ? -0.891 -0.668 12.031 1 92 84 GLU B O 1
ATOM 1491 N N . THR B 1 85 ? 1.048 -1.727 11.766 1 94.69 85 THR B N 1
ATOM 1492 C CA . THR B 1 85 ? 1.607 -1.15 12.984 1 94.69 85 THR B CA 1
ATOM 1493 C C . THR B 1 85 ? 1.952 0.322 12.773 1 94.69 85 THR B C 1
ATOM 1495 O O . THR B 1 85 ? 1.648 1.161 13.625 1 94.69 85 THR B O 1
ATOM 1498 N N . VAL B 1 86 ? 2.52 0.656 11.672 1 97.56 86 VAL B N 1
ATOM 1499 C CA . VAL B 1 86 ? 3.062 1.999 11.492 1 97.56 86 VAL B CA 1
ATOM 1500 C C . VAL B 1 86 ? 1.954 2.949 11.047 1 97.56 86 VAL B C 1
ATOM 1502 O O . VAL B 1 86 ? 2.061 4.164 11.227 1 97.56 86 VAL B O 1
ATOM 1505 N N . THR B 1 87 ? 0.884 2.439 10.461 1 97.62 87 THR B N 1
ATOM 1506 C CA . THR B 1 87 ? -0.172 3.275 9.898 1 97.62 87 THR B CA 1
ATOM 1507 C C . THR B 1 87 ? -0.796 4.156 10.977 1 97.62 87 THR B C 1
ATOM 1509 O O . THR B 1 87 ? -0.876 5.375 10.82 1 97.62 87 THR B O 1
ATOM 1512 N N . PRO B 1 88 ? -1.198 3.609 12.133 1 97.75 88 PRO B N 1
ATOM 1513 C CA . PRO B 1 88 ? -1.763 4.488 13.156 1 97.75 88 PRO B CA 1
ATOM 1514 C C . PRO B 1 88 ? -0.746 5.492 13.703 1 97.75 88 PRO B C 1
ATOM 1516 O O . PRO B 1 88 ? -1.114 6.605 14.086 1 97.75 88 PRO B O 1
ATOM 1519 N N . ALA B 1 89 ? 0.543 5.148 13.75 1 98.19 89 ALA B N 1
ATOM 1520 C CA . ALA B 1 89 ? 1.576 6.082 14.188 1 98.19 89 ALA B CA 1
ATOM 1521 C C . ALA B 1 89 ? 1.685 7.27 13.234 1 98.19 89 ALA B C 1
ATOM 1523 O O . ALA B 1 89 ? 1.823 8.414 13.664 1 98.19 89 ALA B O 1
ATOM 1524 N N . ILE B 1 90 ? 1.591 7.02 11.93 1 98.56 90 ILE B N 1
ATOM 1525 C CA . ILE B 1 90 ? 1.649 8.078 10.922 1 98.56 90 ILE B CA 1
ATOM 1526 C C . ILE B 1 90 ? 0.41 8.961 11.031 1 98.56 90 ILE B C 1
ATOM 1528 O O . ILE B 1 90 ? 0.506 10.188 10.945 1 98.56 90 ILE B O 1
ATOM 1532 N N . ILE B 1 91 ? -0.754 8.312 11.25 1 98.19 91 ILE B N 1
ATOM 1533 C CA . ILE B 1 91 ? -1.997 9.062 11.406 1 98.19 91 ILE B CA 1
ATOM 1534 C C . ILE B 1 91 ? -1.877 10.023 12.586 1 98.19 91 ILE B C 1
ATOM 1536 O O . ILE B 1 9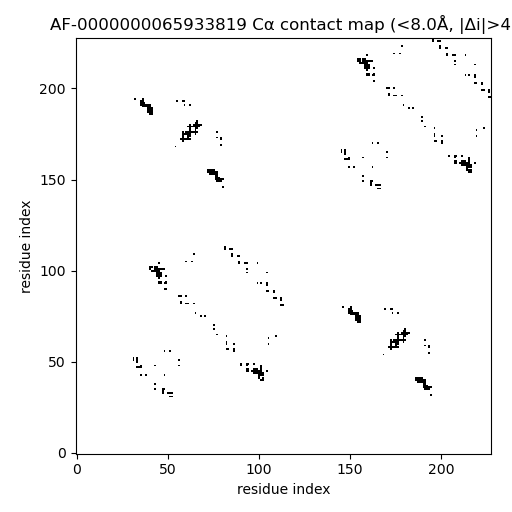1 ? -2.189 11.211 12.469 1 98.19 91 ILE B O 1
ATOM 1540 N N . GLU B 1 92 ? -1.369 9.516 13.656 1 98.06 92 GLU B N 1
ATOM 1541 C CA . GLU B 1 92 ? -1.234 10.344 14.844 1 98.06 92 GLU B CA 1
ATOM 1542 C C . GLU B 1 92 ? -0.224 11.469 14.625 1 98.06 92 GLU B C 1
ATOM 1544 O O . GLU B 1 92 ? -0.476 12.617 14.992 1 98.06 92 GLU B O 1
ATOM 1549 N N . ALA B 1 93 ? 0.874 11.211 14.055 1 98.25 93 ALA B N 1
ATOM 1550 C CA . ALA B 1 93 ? 1.887 12.227 13.766 1 98.25 93 ALA B CA 1
ATOM 1551 C C . ALA B 1 93 ? 1.332 13.305 12.844 1 98.25 93 ALA B C 1
ATOM 1553 O O . ALA B 1 93 ? 1.621 14.492 13.023 1 98.25 93 ALA B O 1
ATOM 1554 N N . CYS B 1 94 ? 0.538 12.867 11.914 1 98.25 94 CYS B N 1
ATOM 1555 C CA . CYS B 1 94 ? -0.007 13.812 10.945 1 98.25 94 CYS B CA 1
ATOM 1556 C C . CYS B 1 94 ? -1.136 14.633 11.562 1 98.25 94 CYS B C 1
ATOM 1558 O O . CYS B 1 94 ? -1.332 15.797 11.195 1 98.25 94 CYS B O 1
ATOM 1560 N N . LYS B 1 95 ? -1.878 14.094 12.469 1 98 95 LYS B N 1
ATOM 1561 C CA . LYS B 1 95 ? -2.918 14.844 13.164 1 98 95 LYS B CA 1
ATOM 1562 C C . LYS B 1 95 ? -2.316 15.961 14.008 1 98 95 LYS B C 1
ATOM 1564 O O . LYS B 1 95 ? -2.906 17.047 14.133 1 98 95 LYS B O 1
ATOM 1569 N N . GLN B 1 96 ? -1.133 15.75 14.445 1 98.06 96 GLN B N 1
ATOM 1570 C CA . GLN B 1 96 ? -0.485 16.703 15.328 1 98.06 96 GLN B CA 1
ATOM 1571 C C . GLN B 1 96 ? 0.155 17.844 14.531 1 98.06 96 G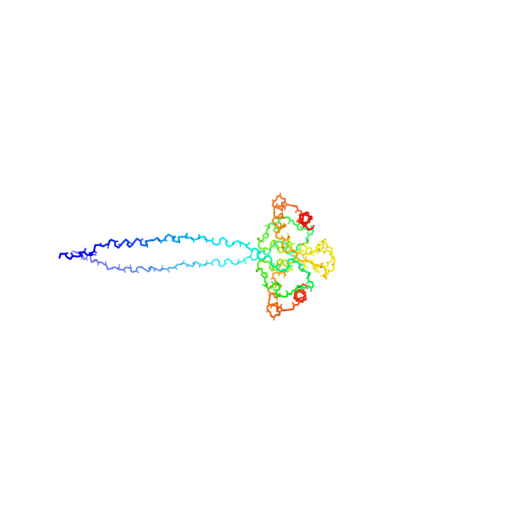LN B C 1
ATOM 1573 O O . GLN B 1 96 ? 0.305 18.953 15.039 1 98.06 96 GLN B O 1
ATOM 1578 N N . GLU B 1 97 ? 0.542 17.562 13.328 1 98 97 GLU B N 1
ATOM 1579 C CA . GLU B 1 97 ? 1.194 18.562 12.484 1 98 97 GLU B CA 1
ATOM 1580 C C . GLU B 1 97 ? 0.63 18.547 11.062 1 98 97 GLU B C 1
ATOM 1582 O O . GLU B 1 97 ? 1.337 18.203 10.117 1 98 97 GLU B O 1
ATOM 1587 N N . PRO B 1 98 ? -0.592 19.062 10.867 1 97.31 98 PRO B N 1
ATOM 1588 C CA . PRO B 1 98 ? -1.275 18.922 9.578 1 97.31 98 PRO B CA 1
ATOM 1589 C C . PRO B 1 98 ? -0.562 19.672 8.453 1 97.31 98 PRO B C 1
ATOM 1591 O O . PRO B 1 98 ? -0.752 19.359 7.277 1 97.31 98 PRO B O 1
ATOM 1594 N N . LYS B 1 99 ? 0.343 20.609 8.742 1 97.44 99 LYS B N 1
ATOM 1595 C CA . LYS B 1 99 ? 0.996 21.406 7.699 1 97.44 99 LYS B CA 1
ATOM 1596 C C . LYS B 1 99 ? 2.355 20.812 7.336 1 97.44 99 LYS B C 1
ATOM 1598 O O . LYS B 1 99 ? 2.951 21.188 6.324 1 97.44 99 LYS B O 1
ATOM 1603 N N . ALA B 1 100 ? 2.779 19.797 8.039 1 97.88 100 ALA B N 1
ATOM 1604 C CA . ALA B 1 100 ? 4.078 19.188 7.801 1 97.88 100 ALA B CA 1
ATOM 1605 C C . ALA B 1 100 ? 4.051 18.312 6.547 1 97.88 100 ALA B C 1
ATOM 1607 O O . ALA B 1 100 ? 2.977 17.984 6.035 1 97.88 100 ALA B O 1
ATOM 1608 N N . SER B 1 101 ? 5.285 18 6.078 1 96.75 101 SER B N 1
ATOM 1609 C CA . SER B 1 101 ? 5.434 17.078 4.961 1 96.75 101 SER B CA 1
ATOM 1610 C C . SER B 1 101 ? 4.98 15.672 5.34 1 96.75 101 SER B C 1
ATOM 1612 O O . SER B 1 101 ? 5.5 15.086 6.289 1 96.75 101 SER B O 1
ATOM 1614 N N . PHE B 1 102 ? 4.031 15.195 4.539 1 96.31 102 PHE B N 1
ATOM 1615 C CA . PHE B 1 102 ? 3.605 13.82 4.773 1 96.31 102 PHE B CA 1
ATOM 1616 C C . PHE B 1 102 ? 4.766 12.852 4.574 1 96.31 102 PHE B C 1
ATOM 1618 O O . PHE B 1 102 ? 4.965 11.938 5.375 1 96.31 102 PHE B O 1
ATOM 1625 N N . TRP B 1 103 ? 5.496 13.055 3.518 1 95.69 103 TRP B N 1
ATOM 1626 C CA . TRP B 1 103 ? 6.59 12.164 3.156 1 95.69 103 TRP B CA 1
ATOM 1627 C C . TRP B 1 103 ? 7.613 12.07 4.285 1 95.69 103 TRP B C 1
ATOM 1629 O O . TRP B 1 103 ? 8.008 10.977 4.68 1 95.69 103 TRP B O 1
ATOM 1639 N N . LYS B 1 104 ? 7.996 13.18 4.844 1 95.88 104 LYS B N 1
ATOM 1640 C CA . LYS B 1 104 ? 9 13.203 5.902 1 95.88 104 LYS B CA 1
ATOM 1641 C C . LYS B 1 104 ? 8.477 12.547 7.176 1 95.88 104 LYS B C 1
ATOM 1643 O O . LYS B 1 104 ? 9.211 11.812 7.848 1 95.88 104 LYS B O 1
ATOM 1648 N N . LYS B 1 105 ? 7.207 12.812 7.449 1 97.31 105 LYS B N 1
ATOM 1649 C CA . LYS B 1 105 ? 6.613 12.203 8.641 1 97.31 105 LYS B CA 1
ATOM 1650 C C . LYS B 1 105 ? 6.492 10.695 8.484 1 97.31 105 LYS B C 1
ATOM 1652 O O . LYS B 1 105 ? 6.789 9.945 9.414 1 97.31 105 LYS B O 1
ATOM 1657 N N . ALA B 1 106 ? 6.035 10.273 7.309 1 97.44 106 ALA B N 1
ATOM 1658 C CA . ALA B 1 106 ? 5.891 8.844 7.055 1 97.44 106 ALA B CA 1
ATOM 1659 C C . ALA B 1 106 ? 7.238 8.133 7.152 1 97.44 106 ALA B C 1
ATOM 1661 O O . ALA B 1 106 ? 7.359 7.109 7.828 1 97.44 106 ALA B O 1
ATOM 1662 N N . GLU B 1 107 ? 8.266 8.719 6.562 1 95.56 107 GLU B N 1
ATOM 1663 C CA . GLU B 1 107 ? 9.586 8.102 6.574 1 95.56 107 GLU B CA 1
ATOM 1664 C C . GLU B 1 107 ? 10.125 7.988 7.996 1 95.56 107 GLU B C 1
ATOM 1666 O O . GLU B 1 107 ? 10.742 6.98 8.352 1 95.56 107 GLU B O 1
ATOM 1671 N N . ALA B 1 108 ? 9.867 9.031 8.758 1 96.94 108 ALA B N 1
ATOM 1672 C CA . ALA B 1 108 ? 10.336 9.023 10.141 1 96.94 108 ALA B CA 1
ATOM 1673 C C . ALA B 1 108 ? 9.688 7.891 10.93 1 96.94 108 ALA B C 1
ATOM 1675 O O . ALA B 1 108 ? 10.352 7.227 11.727 1 96.94 108 ALA B O 1
ATOM 1676 N N . GLU B 1 109 ? 8.406 7.711 10.703 1 97.44 109 GLU B N 1
ATOM 1677 C CA . GLU B 1 109 ? 7.703 6.656 11.422 1 97.44 109 GLU B CA 1
ATOM 1678 C C . GLU B 1 109 ? 8.094 5.277 10.898 1 97.44 109 GLU B C 1
ATOM 1680 O O . GLU B 1 109 ? 8.164 4.316 11.664 1 97.44 109 GLU B O 1
ATOM 1685 N N . LEU B 1 110 ? 8.336 5.176 9.578 1 96.94 110 LEU B N 1
ATOM 1686 C CA . LEU B 1 110 ? 8.734 3.896 9.008 1 96.94 110 LEU B CA 1
ATOM 1687 C C . LEU B 1 110 ? 10.047 3.418 9.617 1 96.94 110 LEU B C 1
ATOM 1689 O O . LEU B 1 110 ? 10.227 2.221 9.852 1 96.94 110 LEU B O 1
ATOM 1693 N N . LYS B 1 111 ? 10.992 4.316 9.859 1 95.62 111 LYS B N 1
ATOM 1694 C CA . LYS B 1 111 ? 12.312 3.984 10.398 1 95.62 111 LYS B CA 1
ATOM 1695 C C . LYS B 1 111 ? 12.188 3.322 11.773 1 95.62 111 LYS B C 1
ATOM 1697 O O . LYS B 1 111 ? 13.078 2.576 12.188 1 95.62 111 LYS B O 1
ATOM 1702 N N . LYS B 1 112 ? 11.102 3.557 12.453 1 95.56 112 LYS B N 1
ATOM 1703 C CA . LYS B 1 112 ? 10.891 2.984 13.781 1 95.56 112 LYS B CA 1
ATOM 1704 C C . LYS B 1 112 ? 10.414 1.54 13.688 1 95.56 112 LYS B C 1
ATOM 1706 O O . LYS B 1 112 ? 10.469 0.798 14.672 1 95.56 112 LYS B O 1
ATOM 1711 N N . VAL B 1 113 ? 9.906 1.152 12.562 1 91.5 113 VAL B N 1
ATOM 1712 C CA . VAL B 1 113 ? 9.258 -0.148 12.43 1 91.5 113 VAL B CA 1
ATOM 1713 C C . VAL B 1 113 ? 10.031 -1.009 11.43 1 91.5 113 VAL B C 1
ATOM 1715 O O . VAL B 1 113 ? 10.055 -2.236 11.547 1 91.5 113 VAL B O 1
ATOM 1718 N N . PHE B 1 114 ? 10.492 -0.304 10.391 1 86.62 114 PHE B N 1
ATOM 1719 C CA . PHE B 1 114 ? 11.172 -1.014 9.312 1 86.62 114 PHE B CA 1
ATOM 1720 C C . PHE B 1 114 ? 12.656 -0.692 9.305 1 86.62 114 PHE B C 1
ATOM 1722 O O . PHE B 1 114 ? 13.062 0.395 9.727 1 86.62 114 PHE B O 1
#

Foldseek 3Di:
DDDCVPDDDPPVVPPPPPPPCCVPPPVPVVQPPQPPVPDDLQQDFLLSLLSHDPVCQLVVLQVLVVVPDDDDPVPDDRDSVLSVVLSVVLNVVCVVPRGHRSSVSSVVSSVVRD/DDDPDPDDDPPPDDPPPDDCCCVPPPVPPVQCPQPVVPDDLQPDFLLSLLSHDPVCQLVVLQVLVVVPDDDDPVPDDRDSVLSVVLSVVLNVVCVVPRGHRSSVSSVVSSVVRD

pLDDT: mean 74.94, std 27.59, range [23.34, 98.56]

Nearest PDB structures (foldseek):
  1dj8-assembly3_E  TM=8.815E-01  e=1.151E-06  Escherichia coli
  1bg8-assembly2_C-2  TM=8.794E-01  e=1.799E-06  Escherichia coli
  2xuv-assembly1_A  TM=7.785E-01  e=5.607E-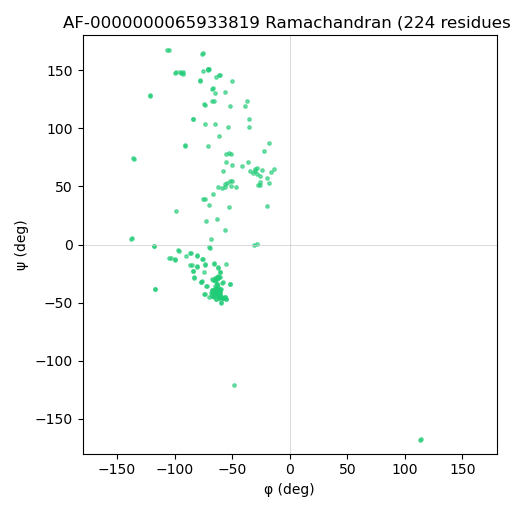03  Escherichia coli
  4xvv-assembly1_A  TM=7.636E-01  e=8.289E-03  Klebsiella pneumoniae subsp. pneumoniae MGH 78578
  2myj-assembly1_B  TM=7.598E-01  e=1.449E-02  Escherichia coli K-12

Radius of gyration: 31.73 Å; Cα contacts (8 Å, |Δi|>4): 276; chains: 2; bounding box: 108×90×74 Å

Sequence (228 aa):
MIKALFNKNTALAAVAILALSGGAMAESAKTHKTDMAKKKVSELTCEDFNGLEESFKPTVVGWVVGFNKKGKEEDAVIDVDGIETVTPAIIEACKQEPKASFWKKAEAELKKVFMIKALFNKNTALAAVAILALSGGAMAESAKTHKTDMAKKKVSELTCEDFNGLEESFKPTVVGWVVGFNKKGKEEDAVIDVDGIETVTPAIIEACKQEPKASFWKKAEAELKKVF

Secondary structure (DSSP, 8-state):
-------------TT-------------------GGGG-BTTT-BHHHHHTS-GGGHHHHHHHHHHHH--S-GGG-B--HHHHHHHH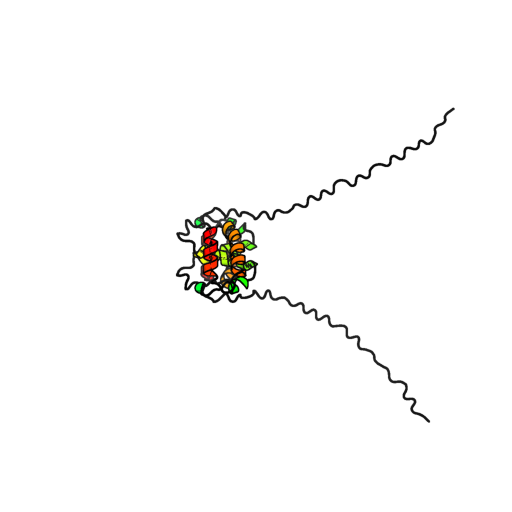HHHHHHHHH-TTSBHHHHHHHHHHTT-/----------------------------------TTTT-BTTT-BHHHHHTS-GGGHHHHHHHHHHHH--S-GGG-B--HHHHHHHHHHHHHHHHH-TTSBHHHHHHHHHHTT-